Protein AF-A0A7C1GJH6-F1 (afdb_monomer)

Sequence (227 aa):
MWPPIVIAVVQLAVLLFLERYGRTNIHNAVALGVVPGIAALLTLAWWLLASRAPRRARLIGLSLVIAAVAAVVFSQRSVEMGGMLLALALRYFVYSAAIVLLVSFPARWKFRKWALAMVIVICAVFFCAMRVDSIGGDLFPVVSWRWKPSAAQRSAALAGVDPQGRAEAPEEAAPGDWPDFLGHGRHNRVSGVRFSTNWDAPPREIWRRNIGPGWSAFIGVGDYLFT

Mean predicted aligned error: 6.85 Å

Foldseek 3Di:
DCPLVVLLVVLVVLLVVLVVPPDDLVSLCCNQAVSLVVSLVSVLCCLQPPDPDDNVLNVVLVVLLVVLLCLQQVLAPDNVQSNLLSSNLSSVLSVLLSVLCVVCVVPDPVVSSVSNSVSSVVSSVVSSQKYFQDQDPSRHTDIDGPPDDHLVRVQVPPDDDPPPDDDPFDPDADQPWQADQLRDVNPVDRPPDDDDPDCPPPDDDPDDDDNGDDPRDWGGGDPDIGD

Structure (mmCIF, N/CA/C/O backbone):
data_AF-A0A7C1GJH6-F1
#
_entry.id   AF-A0A7C1GJH6-F1
#
loop_
_atom_site.group_PDB
_atom_site.id
_atom_site.type_symbol
_atom_site.label_atom_id
_atom_site.label_alt_id
_atom_site.label_comp_id
_atom_site.label_asym_id
_atom_site.label_entity_id
_atom_site.label_seq_id
_atom_site.pdbx_PDB_ins_code
_atom_site.Cartn_x
_atom_site.Cartn_y
_atom_site.Cartn_z
_atom_site.occupancy
_atom_site.B_iso_or_equiv
_atom_site.auth_seq_id
_atom_site.auth_comp_id
_atom_site.auth_asym_id
_atom_site.auth_atom_id
_atom_site.pdbx_PDB_model_num
ATOM 1 N N . MET A 1 1 ? -18.342 4.343 18.124 1.00 74.44 1 MET A N 1
ATOM 2 C CA . MET A 1 1 ? -18.285 3.183 17.204 1.00 74.44 1 MET A CA 1
ATOM 3 C C . MET A 1 1 ? -18.312 3.657 15.763 1.00 74.44 1 MET A C 1
ATOM 5 O O . MET A 1 1 ? -17.577 3.108 14.966 1.00 74.44 1 MET A O 1
ATOM 9 N N . TRP A 1 2 ? -19.082 4.706 15.459 1.00 86.25 2 TRP A N 1
ATOM 10 C CA . TRP A 1 2 ? -19.117 5.335 14.142 1.00 86.25 2 TRP A CA 1
ATOM 11 C C . TRP A 1 2 ? -17.826 6.050 13.680 1.00 86.25 2 TRP A C 1
ATOM 13 O O . TRP A 1 2 ? -17.612 6.046 12.473 1.00 86.25 2 TRP A O 1
ATOM 23 N N . PRO A 1 3 ? -16.930 6.610 14.535 1.00 93.69 3 PRO A N 1
ATOM 24 C CA . PRO A 1 3 ? -15.820 7.415 14.006 1.00 93.69 3 PRO A CA 1
ATOM 25 C C . PRO A 1 3 ? -14.852 6.651 13.085 1.00 93.69 3 PRO A C 1
ATOM 27 O O . PRO A 1 3 ? -14.593 7.153 11.998 1.00 93.69 3 PRO A O 1
ATOM 30 N N . PRO A 1 4 ? -14.399 5.418 13.403 1.00 93.69 4 PRO A N 1
ATOM 31 C CA . PRO A 1 4 ? -13.581 4.627 12.473 1.00 93.69 4 PRO A CA 1
ATOM 32 C C . PRO A 1 4 ? -14.284 4.290 11.158 1.00 93.69 4 PRO A C 1
ATOM 34 O O . PRO A 1 4 ? -13.633 4.193 10.125 1.00 93.69 4 PRO A O 1
ATOM 37 N N . ILE A 1 5 ? -15.611 4.131 11.184 1.00 95.75 5 ILE A N 1
ATOM 38 C CA . ILE A 1 5 ? -16.406 3.868 9.980 1.00 95.75 5 ILE A CA 1
ATOM 39 C C . ILE A 1 5 ? -16.430 5.118 9.102 1.00 95.75 5 ILE A C 1
ATOM 41 O O . ILE A 1 5 ? -16.174 5.023 7.909 1.00 95.75 5 ILE A O 1
ATOM 45 N N . VAL A 1 6 ? -16.666 6.295 9.688 1.00 97.38 6 VAL A N 1
ATOM 46 C CA . VAL A 1 6 ? -16.624 7.565 8.948 1.00 97.38 6 VAL A CA 1
ATOM 47 C C . VAL A 1 6 ? -15.229 7.821 8.386 1.00 97.38 6 VAL A C 1
ATOM 49 O O . VAL A 1 6 ? -15.115 8.149 7.212 1.00 97.38 6 VAL A O 1
ATOM 52 N N . ILE A 1 7 ? -14.169 7.595 9.169 1.00 98.06 7 ILE A N 1
ATOM 53 C CA . ILE A 1 7 ? -12.783 7.712 8.693 1.00 98.06 7 ILE A CA 1
ATOM 54 C C . ILE A 1 7 ? -12.542 6.787 7.491 1.00 98.06 7 ILE A C 1
ATOM 56 O O . ILE A 1 7 ? -12.013 7.234 6.476 1.00 98.06 7 ILE A O 1
ATOM 60 N N . ALA A 1 8 ? -12.974 5.526 7.568 1.00 97.75 8 ALA A N 1
ATOM 61 C CA . ALA A 1 8 ? -12.856 4.571 6.469 1.00 97.75 8 ALA A CA 1
ATOM 62 C C . ALA A 1 8 ? -13.654 4.998 5.222 1.00 97.75 8 ALA A C 1
ATOM 64 O O . ALA A 1 8 ? -13.138 4.920 4.109 1.00 97.75 8 ALA A O 1
ATOM 65 N N . VAL A 1 9 ? -14.887 5.483 5.386 1.00 97.88 9 VAL A N 1
ATOM 66 C CA . VAL A 1 9 ? -15.722 5.956 4.268 1.00 97.88 9 VAL A CA 1
ATOM 67 C C . VAL A 1 9 ? -15.112 7.194 3.609 1.00 97.88 9 VAL A C 1
ATOM 69 O O . VAL A 1 9 ? -15.042 7.257 2.385 1.00 97.88 9 VAL A O 1
ATOM 72 N N . VAL A 1 10 ? -14.606 8.147 4.397 1.00 98.31 10 VAL A N 1
ATOM 73 C CA . VAL A 1 10 ? -13.910 9.335 3.881 1.00 98.31 10 VAL A CA 1
ATOM 74 C C . VAL A 1 10 ? -12.636 8.932 3.140 1.00 98.31 10 VAL A C 1
ATOM 76 O O . VAL A 1 10 ? -12.420 9.393 2.022 1.00 98.31 10 VAL A O 1
ATOM 79 N N . GLN A 1 11 ? -11.830 8.026 3.708 1.00 98.31 11 GLN A N 1
ATOM 80 C CA . GLN A 1 11 ? -10.649 7.475 3.035 1.00 98.31 11 GLN A CA 1
ATOM 81 C C . GLN A 1 11 ? -11.032 6.875 1.676 1.00 98.31 11 GLN A C 1
ATOM 83 O O . GLN A 1 11 ? -10.400 7.185 0.674 1.00 98.31 11 GLN A O 1
ATOM 88 N N . LEU A 1 12 ? -12.079 6.043 1.626 1.00 98.00 12 LEU A N 1
ATOM 89 C CA . LEU A 1 12 ? -12.567 5.442 0.384 1.00 98.00 12 LEU A CA 1
ATOM 90 C C . LEU A 1 12 ? -13.005 6.502 -0.635 1.00 98.00 12 LEU A C 1
ATOM 92 O O . LEU A 1 12 ? -12.578 6.441 -1.782 1.00 98.00 12 LEU A O 1
ATOM 96 N N . ALA A 1 13 ? -13.809 7.484 -0.226 1.00 98.12 13 ALA A N 1
ATOM 97 C CA . ALA A 1 13 ? -14.292 8.535 -1.117 1.00 98.12 13 ALA A CA 1
ATOM 98 C C . ALA A 1 13 ? -13.141 9.357 -1.723 1.00 98.12 13 ALA A C 1
ATOM 100 O O . ALA A 1 13 ? -13.129 9.610 -2.927 1.00 98.12 13 ALA A O 1
ATOM 101 N N . VAL A 1 14 ? -12.144 9.722 -0.908 1.00 97.94 14 VAL A N 1
ATOM 102 C CA . VAL A 1 14 ? -10.956 10.452 -1.375 1.00 97.94 14 VAL A CA 1
ATOM 103 C C . VAL A 1 14 ? -10.122 9.594 -2.325 1.00 97.94 14 VAL A C 1
ATOM 105 O O . VAL A 1 14 ? -9.671 10.095 -3.352 1.00 97.94 14 VAL A O 1
ATOM 108 N N . LEU A 1 15 ? -9.936 8.305 -2.029 1.00 96.62 15 LEU A N 1
ATOM 109 C CA . LEU A 1 15 ? -9.191 7.407 -2.913 1.00 96.62 15 LEU A CA 1
ATOM 110 C C . LEU A 1 15 ? -9.896 7.204 -4.260 1.00 96.62 15 LEU A C 1
ATOM 112 O O . LEU A 1 15 ? -9.231 7.287 -5.285 1.00 96.62 15 LEU A O 1
ATOM 116 N N . LEU A 1 16 ? -11.222 7.035 -4.277 1.00 96.81 16 LEU A N 1
ATOM 117 C CA . LEU A 1 16 ? -11.999 6.945 -5.521 1.00 96.81 16 LEU A CA 1
ATOM 118 C C . LEU A 1 16 ? -11.932 8.243 -6.335 1.00 96.81 16 LEU A C 1
ATOM 120 O O . LEU A 1 16 ? -11.845 8.210 -7.562 1.00 96.81 16 LEU A O 1
ATOM 124 N N . PHE A 1 17 ? -11.941 9.396 -5.664 1.00 97.06 17 PHE A N 1
ATOM 125 C CA . PHE A 1 17 ? -11.747 10.686 -6.320 1.00 97.06 17 PHE A CA 1
ATOM 126 C C . PHE A 1 17 ? -10.354 10.786 -6.960 1.00 97.06 17 PHE A C 1
ATOM 128 O O . PHE A 1 17 ? -10.240 11.157 -8.128 1.00 97.06 17 PHE A O 1
ATOM 135 N N . LEU A 1 18 ? -9.298 10.420 -6.227 1.00 95.00 18 LEU A N 1
ATOM 136 C CA . LEU A 1 18 ? -7.927 10.433 -6.743 1.00 95.00 18 LEU A CA 1
ATOM 137 C C . LEU A 1 18 ? -7.724 9.421 -7.874 1.00 95.00 18 LEU A C 1
ATOM 139 O O . LEU A 1 18 ? -7.026 9.730 -8.828 1.00 95.00 18 LEU A O 1
ATOM 143 N N . GLU A 1 19 ? -8.363 8.257 -7.821 1.00 90.88 19 GLU A N 1
ATOM 144 C CA . GLU A 1 19 ? -8.325 7.276 -8.908 1.00 90.88 19 GLU A CA 1
ATOM 145 C C . GLU A 1 19 ? -9.032 7.797 -10.168 1.00 90.88 19 GLU A C 1
ATOM 147 O O . GLU A 1 19 ? -8.557 7.607 -11.286 1.00 90.88 19 GLU A O 1
ATOM 152 N N . ARG A 1 20 ? -10.155 8.506 -10.001 1.00 93.12 20 ARG A N 1
ATOM 153 C CA . ARG A 1 20 ? -10.935 9.034 -11.126 1.00 93.12 20 ARG A CA 1
ATOM 154 C C . ARG A 1 20 ? -10.291 10.254 -11.786 1.00 93.12 20 ARG A C 1
ATOM 156 O O . ARG A 1 20 ? -10.379 10.398 -13.007 1.00 93.12 20 ARG A O 1
ATOM 163 N N . TYR A 1 21 ? -9.705 11.148 -10.992 1.00 93.44 21 TYR A N 1
ATOM 164 C CA . TYR A 1 21 ? -9.262 12.471 -11.447 1.00 93.44 21 TYR A CA 1
ATOM 165 C C . TYR A 1 21 ? -7.754 12.708 -11.320 1.00 93.44 21 TYR A C 1
ATOM 167 O O . TYR A 1 21 ? -7.244 13.662 -11.906 1.00 93.44 21 TYR A O 1
ATOM 175 N N . GLY A 1 22 ? -7.026 11.863 -10.590 1.00 89.88 22 GLY A N 1
ATOM 176 C CA . GLY A 1 22 ? -5.580 11.961 -10.434 1.00 89.88 22 GLY A CA 1
ATOM 177 C C . GLY A 1 22 ? -4.855 11.670 -11.744 1.00 89.88 22 GLY A C 1
ATOM 178 O O . GLY A 1 22 ? -5.110 10.674 -12.415 1.00 89.88 22 GLY A O 1
ATOM 179 N N . ARG A 1 23 ? -3.947 12.571 -12.129 1.00 86.69 23 ARG A N 1
ATOM 180 C CA . ARG A 1 23 ? -3.184 12.481 -13.391 1.00 86.69 23 ARG A CA 1
ATOM 181 C C . ARG A 1 23 ? -1.668 12.497 -13.210 1.00 86.69 23 ARG A C 1
ATOM 183 O O . ARG A 1 23 ? -0.942 12.449 -14.193 1.00 86.69 23 ARG A O 1
ATOM 190 N N . THR A 1 24 ? -1.182 12.630 -11.978 1.00 91.38 24 THR A N 1
ATOM 191 C CA . THR A 1 24 ? 0.243 12.861 -11.702 1.00 91.38 24 THR A CA 1
ATOM 192 C C . THR A 1 24 ? 0.749 11.888 -10.653 1.00 91.38 24 THR A C 1
ATOM 194 O O . THR A 1 24 ? -0.010 11.424 -9.801 1.00 91.38 24 THR A O 1
ATOM 197 N N . ASN A 1 25 ? 2.059 11.659 -10.654 1.00 89.75 25 ASN A N 1
ATOM 198 C CA . ASN A 1 25 ? 2.719 10.827 -9.650 1.00 89.75 25 ASN A CA 1
ATOM 199 C C . ASN A 1 25 ? 2.544 11.370 -8.221 1.00 89.75 25 ASN A C 1
ATOM 201 O O . ASN A 1 25 ? 2.501 10.598 -7.268 1.00 89.75 25 ASN A O 1
ATOM 205 N N . ILE A 1 26 ? 2.363 12.685 -8.056 1.00 91.94 26 ILE A N 1
ATOM 206 C CA . ILE A 1 26 ? 2.060 13.283 -6.748 1.00 91.94 26 ILE A CA 1
ATOM 207 C C . ILE A 1 26 ? 0.702 12.785 -6.238 1.00 91.94 26 ILE A C 1
ATO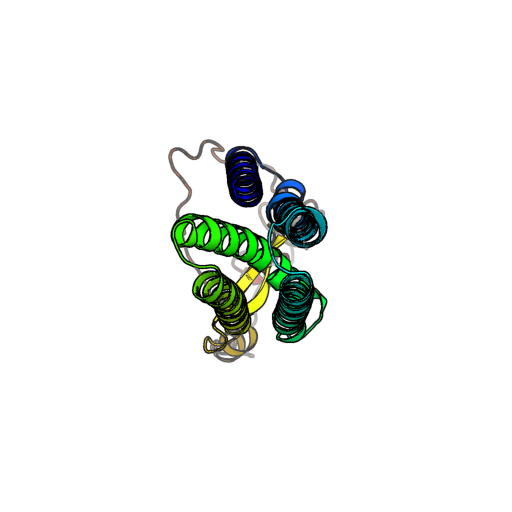M 209 O O . ILE A 1 26 ? 0.600 12.381 -5.082 1.00 91.94 26 ILE A O 1
ATOM 213 N N . HIS A 1 27 ? -0.329 12.747 -7.093 1.00 94.75 27 HIS A N 1
ATOM 214 C CA . HIS A 1 27 ? -1.635 12.196 -6.714 1.00 94.75 27 HIS A CA 1
ATOM 215 C C . HIS A 1 27 ? -1.529 10.725 -6.292 1.00 94.75 27 HIS A C 1
ATOM 217 O O . HIS A 1 27 ? -2.139 10.330 -5.299 1.00 94.75 27 HIS A O 1
ATOM 223 N N . ASN A 1 28 ? -0.700 9.941 -6.984 1.00 93.50 28 ASN A N 1
ATOM 224 C CA . ASN A 1 28 ? -0.452 8.542 -6.640 1.00 93.50 28 ASN A CA 1
ATOM 225 C C . ASN A 1 28 ? 0.238 8.392 -5.280 1.00 93.50 28 ASN A C 1
ATOM 227 O O . ASN A 1 28 ? -0.199 7.590 -4.458 1.00 93.50 28 ASN A O 1
ATOM 231 N N . ALA A 1 29 ? 1.262 9.201 -4.996 1.00 93.06 29 ALA A N 1
ATOM 232 C CA . ALA A 1 29 ? 1.938 9.201 -3.699 1.00 93.06 29 ALA A CA 1
ATOM 233 C C . ALA A 1 29 ? 0.987 9.602 -2.554 1.00 93.06 29 ALA A C 1
ATOM 235 O O . ALA A 1 29 ? 0.993 8.991 -1.480 1.00 93.06 29 ALA A O 1
ATOM 236 N N . VAL A 1 30 ? 0.117 10.589 -2.798 1.00 95.62 30 VAL A N 1
ATOM 237 C CA . VAL A 1 30 ? -0.929 11.007 -1.852 1.00 95.62 30 VAL A CA 1
ATOM 238 C C . VAL A 1 30 ? -1.924 9.873 -1.592 1.00 95.62 30 VAL A C 1
ATOM 240 O O . VAL A 1 30 ? -2.239 9.593 -0.433 1.00 95.62 30 VAL A O 1
ATOM 243 N N . ALA A 1 31 ? -2.383 9.190 -2.643 1.00 96.12 31 ALA A N 1
ATOM 244 C CA . ALA A 1 31 ? -3.301 8.057 -2.542 1.00 96.12 31 ALA A CA 1
ATOM 245 C C . ALA A 1 31 ? -2.667 6.843 -1.840 1.00 96.12 31 ALA A C 1
ATOM 247 O O . ALA A 1 31 ? -3.332 6.143 -1.076 1.00 96.12 31 ALA A O 1
ATOM 248 N N . LEU A 1 32 ? -1.380 6.588 -2.081 1.00 95.88 32 LEU A N 1
ATOM 249 C CA . LEU A 1 32 ? -0.661 5.467 -1.487 1.00 95.88 32 LEU A CA 1
ATOM 250 C C . LEU A 1 32 ? -0.378 5.689 0.002 1.00 95.88 32 LEU A C 1
ATOM 252 O O . LEU A 1 32 ? -0.635 4.792 0.799 1.00 95.88 32 LEU A O 1
ATOM 256 N N . GLY A 1 33 ? 0.173 6.848 0.371 1.00 94.69 33 GLY A N 1
ATOM 257 C CA . GLY A 1 33 ? 0.728 7.073 1.709 1.00 94.69 33 GLY A CA 1
ATOM 258 C C . GLY A 1 33 ? -0.036 8.087 2.551 1.00 94.69 33 GLY A C 1
ATOM 259 O O . GLY A 1 33 ? -0.393 7.794 3.691 1.00 94.69 33 GLY A O 1
ATOM 260 N N . VAL A 1 34 ? -0.298 9.278 2.008 1.00 96.81 34 VAL A N 1
ATOM 261 C CA . VAL A 1 34 ? -0.813 10.413 2.796 1.00 96.81 34 VAL A CA 1
ATOM 262 C C . VAL A 1 34 ? -2.234 10.153 3.285 1.00 96.81 34 VAL A C 1
ATOM 264 O O . VAL A 1 34 ? -2.503 10.254 4.481 1.00 96.81 34 VAL A O 1
ATOM 267 N N . VAL A 1 35 ? -3.143 9.779 2.381 1.00 97.88 35 VAL A N 1
ATOM 268 C CA . VAL A 1 35 ? -4.558 9.571 2.719 1.00 97.88 35 VAL A CA 1
ATOM 269 C C . VAL A 1 35 ? -4.733 8.398 3.700 1.00 97.88 35 VAL A C 1
ATOM 271 O O . VAL A 1 35 ? -5.334 8.611 4.760 1.00 97.88 35 VAL A O 1
ATOM 274 N N . PRO A 1 36 ? -4.166 7.197 3.452 1.00 97.94 36 PRO A N 1
ATOM 275 C CA . PRO A 1 36 ? -4.227 6.103 4.422 1.00 97.94 36 PRO A CA 1
ATOM 276 C C . PRO A 1 36 ? -3.483 6.399 5.729 1.00 97.94 36 PRO A C 1
ATOM 278 O O . PRO A 1 36 ? -3.933 5.985 6.796 1.00 97.94 36 PRO A O 1
ATOM 281 N N . GLY A 1 37 ? -2.367 7.132 5.672 1.00 97.81 37 GLY A N 1
ATOM 282 C CA . GLY A 1 37 ? -1.594 7.533 6.847 1.00 97.81 37 GLY A CA 1
ATOM 283 C C . GLY A 1 37 ? -2.388 8.438 7.785 1.00 97.81 37 GLY A C 1
ATOM 284 O O . GLY A 1 37 ? -2.489 8.150 8.978 1.00 97.81 37 GLY A O 1
ATOM 285 N N . ILE A 1 38 ? -3.027 9.482 7.250 1.00 98.38 38 ILE A N 1
ATOM 286 C CA . ILE A 1 38 ? -3.902 10.369 8.030 1.00 98.38 38 ILE A CA 1
ATOM 287 C C . ILE A 1 38 ? -5.067 9.573 8.626 1.00 98.38 38 ILE A C 1
ATOM 289 O O . ILE A 1 38 ? -5.344 9.685 9.819 1.00 98.38 38 ILE A O 1
ATOM 293 N N . ALA A 1 3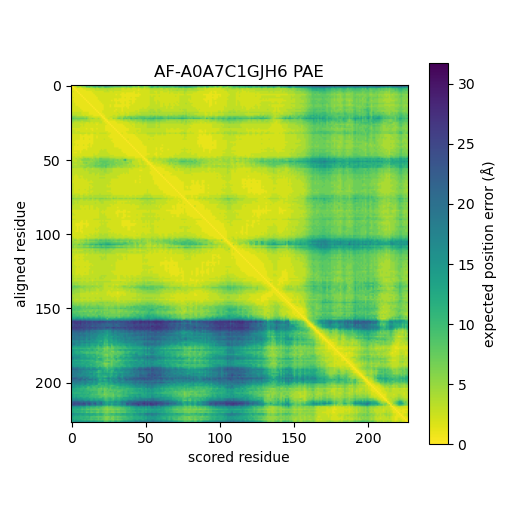9 ? -5.725 8.726 7.833 1.00 98.38 39 ALA A N 1
ATOM 294 C CA . ALA A 1 39 ? -6.833 7.904 8.311 1.00 98.38 39 ALA A CA 1
ATOM 295 C C . ALA A 1 39 ? -6.410 6.935 9.434 1.00 98.38 39 ALA A C 1
ATOM 297 O O . ALA A 1 39 ? -7.129 6.778 10.428 1.00 98.38 39 ALA A O 1
ATOM 298 N N . ALA A 1 40 ? -5.225 6.329 9.331 1.00 97.94 40 ALA A N 1
ATOM 299 C CA . ALA A 1 40 ? -4.665 5.475 10.372 1.00 97.94 40 ALA A CA 1
ATOM 300 C C . ALA A 1 40 ? -4.360 6.260 11.656 1.00 97.94 40 ALA A C 1
ATOM 302 O O . ALA A 1 40 ? -4.739 5.819 12.743 1.00 97.94 40 ALA A O 1
ATOM 303 N N . LEU A 1 41 ? -3.755 7.448 11.544 1.00 98.00 41 LEU A N 1
ATOM 304 C CA . LEU A 1 41 ? -3.481 8.327 12.684 1.00 98.00 41 LEU A CA 1
ATOM 305 C C . LEU A 1 41 ? -4.767 8.787 13.374 1.00 98.00 41 LEU A C 1
ATOM 307 O O . LEU A 1 41 ? -4.858 8.713 14.597 1.00 98.00 41 LEU A O 1
ATOM 311 N N . LEU A 1 42 ? -5.787 9.191 12.613 1.00 98.06 42 LEU A N 1
ATOM 312 C CA . LEU A 1 42 ? -7.097 9.560 13.156 1.00 98.06 42 LEU A CA 1
ATOM 313 C C . LEU A 1 42 ? -7.774 8.374 13.853 1.00 98.06 42 LEU A C 1
ATOM 315 O O . LEU A 1 42 ? -8.338 8.528 14.938 1.00 98.06 42 LEU A O 1
ATOM 319 N N . THR A 1 43 ? -7.680 7.177 13.270 1.00 97.25 43 THR A N 1
ATOM 320 C CA . THR A 1 43 ? -8.216 5.948 13.871 1.00 97.25 43 THR A CA 1
ATOM 321 C C . THR A 1 43 ? -7.497 5.618 15.181 1.00 97.25 43 THR A C 1
ATOM 323 O O . THR A 1 43 ? -8.146 5.272 16.172 1.00 97.25 43 THR A O 1
ATOM 326 N N . LEU A 1 44 ? -6.171 5.775 15.224 1.00 96.81 44 LEU A N 1
ATOM 327 C CA . LEU A 1 44 ? -5.361 5.537 16.417 1.00 96.81 44 LEU A CA 1
ATOM 328 C C . LEU A 1 44 ? -5.612 6.591 17.505 1.00 96.81 44 LEU A C 1
ATOM 330 O O . LEU A 1 44 ? -5.787 6.243 18.673 1.00 96.81 44 LEU A O 1
ATOM 334 N N . ALA A 1 45 ? -5.701 7.867 17.128 1.00 97.19 45 ALA A N 1
ATOM 335 C CA . ALA A 1 45 ? -6.044 8.959 18.032 1.00 97.19 45 ALA A CA 1
ATOM 336 C C . ALA A 1 45 ? -7.429 8.734 18.652 1.00 97.19 45 ALA A C 1
ATOM 338 O O . ALA A 1 45 ? -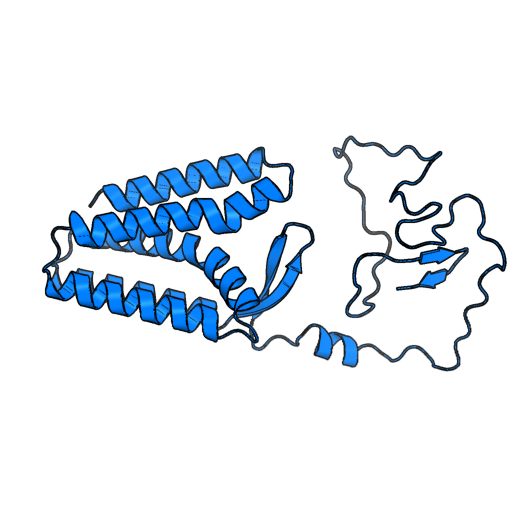7.588 8.794 19.874 1.00 97.19 45 ALA A O 1
ATOM 339 N N . TRP A 1 46 ? -8.420 8.366 17.835 1.00 97.00 46 TRP A N 1
ATOM 340 C CA . TRP A 1 46 ? -9.738 7.978 18.328 1.00 97.00 46 TRP A CA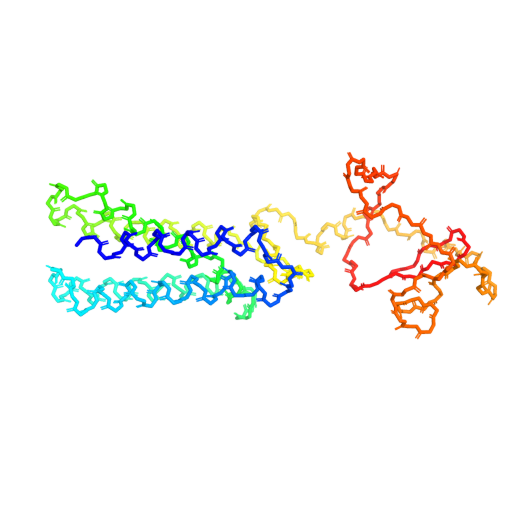 1
ATOM 341 C C . TRP A 1 46 ? -9.659 6.787 19.294 1.00 97.00 46 TRP A C 1
ATOM 343 O O . TRP A 1 46 ? -10.281 6.814 20.361 1.00 97.00 46 TRP A O 1
ATOM 353 N N . TRP A 1 47 ? -8.883 5.753 18.955 1.00 95.44 47 TRP A N 1
ATOM 354 C CA . TRP A 1 47 ? -8.713 4.568 19.796 1.00 95.44 47 TRP A CA 1
ATOM 355 C C . TRP A 1 47 ? -8.148 4.914 21.179 1.00 95.44 47 TRP A C 1
ATOM 357 O O . TRP A 1 47 ? -8.662 4.440 22.197 1.00 95.44 47 TRP A O 1
ATOM 367 N N . LEU A 1 48 ? -7.124 5.762 21.232 1.00 95.31 48 LEU A N 1
ATOM 368 C CA . LEU A 1 48 ? -6.430 6.114 22.468 1.00 95.31 48 LEU A CA 1
ATOM 369 C C . LEU A 1 48 ? -7.215 7.109 23.328 1.00 95.31 48 LEU A C 1
ATOM 371 O O . LEU A 1 48 ? -7.268 6.941 24.550 1.00 95.31 48 LEU A O 1
ATOM 375 N N . LEU A 1 49 ? -7.848 8.104 22.706 1.00 94.44 49 LEU A N 1
ATOM 376 C CA . LEU A 1 49 ? -8.442 9.242 23.409 1.00 94.44 49 LEU A CA 1
ATOM 377 C C . LEU A 1 49 ? -9.942 9.060 23.667 1.00 94.44 49 LEU A C 1
ATOM 379 O O . LEU A 1 49 ? -10.407 9.281 24.784 1.00 94.44 49 LEU A O 1
ATOM 383 N N . ALA A 1 50 ? -10.696 8.605 22.665 1.00 92.19 50 ALA A N 1
ATOM 384 C CA . ALA A 1 50 ? -12.160 8.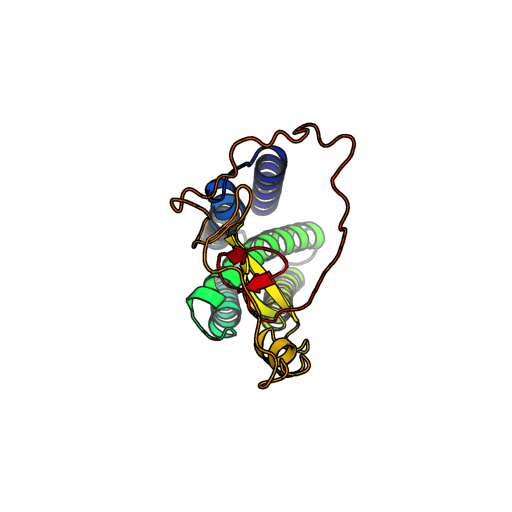676 22.658 1.00 92.19 50 ALA A CA 1
ATOM 385 C C . ALA A 1 50 ? -12.868 7.308 22.698 1.00 92.19 50 ALA A C 1
ATOM 387 O O . ALA A 1 50 ? -14.093 7.239 22.845 1.00 92.19 50 ALA A O 1
ATOM 388 N N . SER A 1 51 ? -12.143 6.194 22.554 1.00 90.56 51 SER A N 1
ATOM 389 C CA . SER A 1 51 ? -12.769 4.870 22.569 1.00 90.56 51 SER A CA 1
A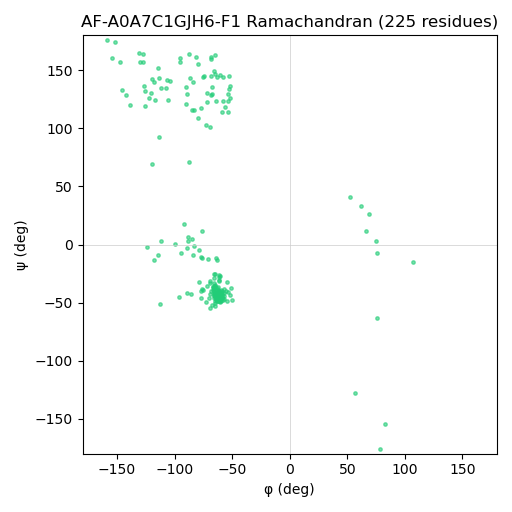TOM 390 C C . SER A 1 51 ? -13.313 4.508 23.957 1.00 90.56 51 SER A C 1
ATOM 392 O O . SER A 1 51 ? -12.707 4.788 24.988 1.00 90.56 51 SER A O 1
ATOM 394 N N . ARG A 1 52 ? -14.436 3.783 24.016 1.00 88.56 52 ARG A N 1
ATOM 395 C CA . ARG A 1 52 ? -14.972 3.234 25.281 1.00 88.56 52 ARG A CA 1
ATOM 396 C C . ARG A 1 52 ? -14.194 1.998 25.780 1.00 88.56 52 ARG A C 1
ATOM 398 O O . ARG A 1 52 ? -14.673 1.287 26.657 1.00 88.56 52 ARG A O 1
ATOM 405 N N . ALA A 1 53 ? -13.026 1.704 25.204 1.00 89.06 53 ALA A N 1
ATOM 406 C CA . ALA A 1 53 ? -12.210 0.556 25.584 1.00 89.06 53 ALA A CA 1
ATOM 407 C C . ALA A 1 53 ? -11.493 0.796 26.930 1.00 89.06 53 ALA A C 1
ATOM 409 O O . ALA A 1 53 ? -11.043 1.920 27.182 1.00 89.06 53 ALA A O 1
ATOM 410 N N . PRO A 1 54 ? -11.309 -0.243 27.770 1.00 92.44 54 PRO A N 1
ATOM 411 C CA . PRO A 1 54 ? -10.512 -0.151 28.993 1.00 92.44 54 PRO A CA 1
ATOM 412 C C . PRO A 1 54 ? -9.070 0.291 28.711 1.00 92.44 54 PRO A C 1
ATOM 414 O O . PRO A 1 54 ? -8.474 -0.153 27.730 1.00 92.44 54 PRO A O 1
ATOM 417 N N . ARG A 1 55 ? -8.463 1.085 29.607 1.00 91.81 55 ARG A N 1
ATOM 418 C CA . ARG A 1 55 ? -7.103 1.643 29.425 1.00 91.81 55 ARG A CA 1
ATOM 419 C C . ARG A 1 55 ? -6.045 0.587 29.078 1.00 91.81 55 ARG A C 1
ATOM 421 O O . ARG A 1 55 ? -5.276 0.783 28.145 1.00 91.81 55 ARG A O 1
ATOM 428 N N . ARG A 1 56 ? -6.059 -0.569 29.757 1.00 92.62 56 ARG A N 1
ATOM 429 C CA . ARG A 1 56 ? -5.137 -1.686 29.464 1.00 92.62 56 ARG A CA 1
ATOM 430 C C . ARG A 1 56 ? -5.284 -2.202 28.030 1.00 92.62 56 ARG A C 1
ATOM 432 O O . ARG A 1 56 ? -4.290 -2.465 27.371 1.00 92.62 56 ARG A O 1
ATOM 439 N N . ALA A 1 57 ? -6.515 -2.309 27.530 1.00 93.38 57 ALA A N 1
ATOM 440 C CA . ALA A 1 57 ? -6.760 -2.752 26.162 1.00 93.38 57 ALA A CA 1
ATOM 441 C C . ALA A 1 57 ? -6.308 -1.713 25.129 1.00 93.38 57 ALA A C 1
ATOM 443 O O . ALA A 1 57 ? -5.857 -2.098 24.056 1.00 93.38 57 ALA A O 1
ATOM 444 N N . ARG A 1 58 ? -6.382 -0.414 25.459 1.00 94.06 58 ARG A N 1
ATOM 445 C CA . ARG A 1 58 ? -5.861 0.644 24.585 1.00 94.06 58 ARG A CA 1
ATOM 446 C C . ARG A 1 58 ? -4.354 0.502 24.378 1.00 94.06 58 ARG A C 1
ATOM 448 O O . ARG A 1 58 ? -3.916 0.500 23.232 1.00 94.06 58 ARG A O 1
ATOM 455 N N . LEU A 1 59 ? -3.608 0.310 25.471 1.00 95.31 59 LEU A N 1
ATOM 456 C CA . LEU A 1 59 ? -2.155 0.108 25.445 1.00 95.31 59 LEU A CA 1
ATOM 457 C C . LEU A 1 59 ? -1.767 -1.186 24.725 1.00 95.31 59 LEU A C 1
ATOM 459 O O . LEU A 1 59 ? -0.935 -1.142 23.831 1.00 95.31 59 LEU A O 1
ATOM 463 N N . ILE A 1 60 ? -2.424 -2.311 25.032 1.00 94.88 60 ILE A N 1
ATOM 464 C CA . ILE A 1 60 ? -2.176 -3.588 24.336 1.00 94.88 60 ILE A CA 1
ATOM 465 C C . ILE A 1 60 ? -2.450 -3.453 22.832 1.00 94.88 60 ILE A C 1
ATOM 467 O O . ILE A 1 60 ? -1.658 -3.920 22.020 1.00 94.88 60 ILE A O 1
ATOM 471 N N . GLY A 1 61 ? -3.549 -2.793 22.454 1.00 94.88 61 GLY A N 1
ATOM 472 C CA . GLY A 1 61 ? -3.874 -2.537 21.052 1.00 94.88 61 GLY A CA 1
ATOM 473 C C . GLY A 1 61 ? -2.817 -1.679 20.357 1.00 94.88 61 GLY A C 1
ATOM 474 O O . GLY A 1 61 ? -2.407 -2.011 19.251 1.00 94.88 61 GLY A O 1
ATOM 475 N N . LEU A 1 62 ? -2.327 -0.626 21.018 1.00 96.62 62 LEU A N 1
ATOM 476 C CA . LEU A 1 62 ? -1.243 0.211 20.499 1.00 96.62 62 LEU A CA 1
ATOM 477 C C . LEU A 1 62 ? 0.047 -0.594 20.308 1.00 96.62 62 LEU A C 1
ATOM 479 O O . LEU A 1 62 ? 0.633 -0.545 19.232 1.00 96.62 62 LEU A O 1
ATOM 483 N N . SER A 1 63 ? 0.460 -1.370 21.312 1.00 97.50 63 SER A N 1
ATOM 484 C CA . SER A 1 63 ? 1.639 -2.236 21.218 1.00 97.50 63 SER A CA 1
ATOM 485 C C . SER A 1 63 ? 1.514 -3.243 20.075 1.00 97.50 63 SER A C 1
ATOM 487 O O . SER A 1 63 ? 2.481 -3.466 19.353 1.00 97.50 63 SER A O 1
ATOM 489 N N . LEU A 1 64 ? 0.322 -3.809 19.864 1.00 97.44 64 LEU A N 1
ATOM 490 C CA . LEU A 1 64 ? 0.071 -4.744 18.770 1.00 97.44 64 LEU A CA 1
ATOM 491 C C . LEU A 1 64 ? 0.135 -4.065 17.396 1.00 97.44 64 LEU A C 1
ATOM 493 O O . LEU A 1 64 ? 0.695 -4.636 16.466 1.00 97.44 64 LEU A O 1
ATOM 497 N N . VAL A 1 65 ? -0.397 -2.846 17.264 1.00 97.62 65 VAL A N 1
ATOM 498 C CA . VAL A 1 65 ? -0.272 -2.053 16.031 1.00 97.62 65 VAL A CA 1
ATOM 499 C C . VAL A 1 65 ? 1.194 -1.725 15.751 1.00 97.62 65 VAL A C 1
ATOM 501 O O . VAL A 1 65 ? 1.643 -1.919 14.628 1.00 97.62 65 VAL A O 1
ATOM 504 N N . ILE A 1 66 ? 1.961 -1.301 16.759 1.00 98.12 66 ILE A N 1
ATOM 505 C CA . ILE A 1 66 ? 3.399 -1.026 16.611 1.00 98.12 66 ILE A CA 1
ATOM 506 C C . ILE A 1 66 ? 4.147 -2.289 16.170 1.00 98.12 66 ILE A C 1
ATOM 508 O O . ILE A 1 66 ? 4.934 -2.233 15.228 1.00 98.12 66 ILE A O 1
ATOM 512 N N . ALA A 1 67 ? 3.865 -3.435 16.795 1.00 98.44 67 ALA A N 1
ATOM 513 C CA . ALA A 1 67 ? 4.465 -4.711 16.418 1.00 98.44 67 ALA A CA 1
ATOM 514 C C . ALA A 1 67 ? 4.099 -5.122 14.982 1.00 98.44 67 ALA A C 1
ATOM 516 O O . ALA A 1 67 ? 4.968 -5.565 14.238 1.00 98.44 67 ALA A O 1
ATOM 517 N N . ALA A 1 68 ? 2.842 -4.934 14.566 1.00 98.19 68 ALA A N 1
ATOM 518 C CA . ALA A 1 68 ? 2.396 -5.203 13.200 1.00 98.19 68 ALA A CA 1
ATOM 519 C C . ALA A 1 68 ? 3.094 -4.296 12.175 1.00 98.19 68 ALA A C 1
ATOM 521 O O . ALA A 1 68 ? 3.559 -4.780 11.146 1.00 98.19 68 ALA A O 1
ATOM 522 N N . VAL A 1 69 ? 3.214 -2.998 12.470 1.00 98.19 69 VAL A N 1
ATOM 523 C CA . VAL A 1 69 ? 3.935 -2.031 11.630 1.00 98.19 69 VAL A CA 1
ATOM 524 C C . VAL A 1 69 ? 5.404 -2.428 11.499 1.00 98.19 69 VAL A C 1
ATOM 526 O O . VAL A 1 69 ? 5.910 -2.528 10.384 1.00 98.19 69 VAL A O 1
ATOM 529 N N . ALA A 1 70 ? 6.070 -2.714 12.620 1.00 98.25 70 ALA A N 1
ATOM 530 C CA . ALA A 1 70 ? 7.459 -3.154 12.629 1.00 98.25 70 ALA A CA 1
ATOM 531 C C . ALA A 1 70 ? 7.639 -4.455 11.832 1.00 98.25 70 ALA A C 1
ATOM 533 O O . ALA A 1 70 ? 8.535 -4.535 10.998 1.00 98.25 70 ALA A O 1
ATOM 534 N N . ALA A 1 71 ? 6.759 -5.442 12.020 1.00 98.25 71 ALA A N 1
ATOM 535 C CA . ALA A 1 71 ? 6.806 -6.697 11.278 1.00 98.25 71 ALA A CA 1
ATOM 536 C C . ALA A 1 71 ? 6.691 -6.469 9.765 1.00 98.25 71 ALA A C 1
ATOM 538 O O . ALA A 1 71 ? 7.495 -7.006 9.008 1.00 98.25 71 ALA A O 1
ATOM 539 N N . VAL A 1 72 ? 5.744 -5.636 9.317 1.00 98.19 72 VAL A N 1
ATOM 540 C CA . VAL A 1 72 ? 5.570 -5.329 7.889 1.00 98.19 72 VAL A CA 1
ATOM 541 C C . VAL A 1 72 ? 6.803 -4.618 7.327 1.00 98.19 72 VAL A C 1
ATOM 543 O O . VAL A 1 72 ? 7.326 -5.052 6.299 1.00 98.19 72 VAL A O 1
ATOM 546 N N . VAL A 1 73 ? 7.310 -3.586 8.009 1.00 98.06 73 VAL A N 1
ATOM 547 C CA . VAL A 1 73 ? 8.469 -2.800 7.548 1.00 98.06 73 VAL A CA 1
ATOM 548 C C . VAL A 1 73 ? 9.736 -3.654 7.497 1.00 98.06 73 VAL A C 1
ATOM 550 O O . VAL A 1 73 ? 10.374 -3.751 6.451 1.00 98.06 73 VAL A O 1
ATOM 553 N N . PHE A 1 74 ? 10.077 -4.328 8.596 1.00 98.00 74 PHE A N 1
ATOM 554 C CA . PHE A 1 74 ? 11.312 -5.109 8.704 1.00 98.00 74 PHE A CA 1
ATOM 555 C C . PHE A 1 74 ? 11.236 -6.482 8.029 1.00 98.00 74 PHE A C 1
ATOM 557 O O . PHE A 1 74 ? 12.245 -7.173 7.938 1.00 98.00 74 PHE A O 1
ATOM 564 N N . SER A 1 75 ? 10.074 -6.883 7.501 1.00 96.81 75 SER A N 1
ATOM 565 C CA . SER A 1 75 ? 9.997 -8.065 6.635 1.00 96.81 75 SER A CA 1
ATOM 566 C C . SER A 1 75 ? 10.760 -7.870 5.319 1.00 96.81 75 SER A C 1
ATOM 568 O O . SER A 1 75 ? 11.151 -8.849 4.677 1.00 96.81 75 SER A O 1
ATOM 570 N N . GLN A 1 76 ? 10.936 -6.625 4.870 1.00 96.19 76 GLN A N 1
ATOM 571 C CA . GLN A 1 76 ? 11.530 -6.310 3.573 1.00 96.19 76 GLN A CA 1
ATOM 572 C C . GLN A 1 76 ? 13.057 -6.202 3.643 1.00 96.19 76 GLN A C 1
ATOM 574 O O . GLN A 1 76 ? 13.645 -6.057 4.709 1.00 96.19 76 GLN A O 1
ATOM 579 N N . ARG A 1 77 ? 13.707 -6.252 2.471 1.00 92.19 77 ARG A N 1
ATOM 580 C CA . ARG A 1 77 ? 15.177 -6.186 2.350 1.00 92.19 77 ARG A CA 1
ATOM 581 C C . ARG A 1 77 ? 15.788 -4.880 2.870 1.00 92.19 77 ARG A C 1
ATOM 583 O O . ARG A 1 77 ? 16.964 -4.852 3.203 1.00 92.19 77 ARG A O 1
ATOM 590 N N . SER A 1 78 ? 15.011 -3.800 2.853 1.00 95.50 78 SER A N 1
ATOM 591 C CA . SER A 1 78 ? 15.423 -2.467 3.278 1.00 95.50 78 SER A CA 1
ATOM 592 C C . SER A 1 78 ? 14.228 -1.730 3.875 1.00 95.50 78 SER A C 1
ATOM 594 O O . SER A 1 78 ? 13.071 -2.060 3.582 1.00 95.50 78 SER A O 1
ATOM 596 N N . VAL A 1 79 ? 14.505 -0.730 4.712 1.00 96.06 79 VAL A N 1
ATOM 597 C CA . VAL A 1 79 ? 13.471 0.032 5.426 1.00 96.06 79 VAL A CA 1
ATOM 598 C C . VAL A 1 79 ? 12.613 0.842 4.454 1.00 96.06 79 VAL A C 1
ATOM 600 O O . VAL A 1 79 ? 11.412 0.963 4.668 1.00 96.06 79 VAL A O 1
ATOM 603 N N . GLU A 1 80 ? 13.179 1.326 3.348 1.00 95.12 80 GLU A N 1
ATOM 604 C CA . GLU A 1 80 ? 12.455 2.094 2.327 1.00 95.12 80 GLU A CA 1
ATOM 605 C C . GLU A 1 80 ? 11.402 1.223 1.630 1.00 95.12 80 GLU A C 1
ATOM 607 O O . GLU A 1 80 ? 10.241 1.616 1.506 1.00 95.12 80 GLU A O 1
ATOM 612 N N . MET A 1 81 ? 11.776 -0.002 1.241 1.00 95.06 81 MET A N 1
ATOM 613 C CA . MET A 1 81 ? 10.839 -0.970 0.658 1.00 95.06 81 MET A CA 1
ATOM 614 C C . MET A 1 81 ? 9.795 -1.425 1.682 1.00 95.06 81 MET A C 1
ATOM 616 O O . MET A 1 81 ? 8.623 -1.596 1.347 1.00 95.06 81 MET A O 1
ATOM 620 N N . GLY A 1 82 ? 10.203 -1.565 2.946 1.00 97.06 82 GLY A N 1
ATOM 621 C CA . GLY A 1 82 ? 9.300 -1.787 4.072 1.00 97.06 82 GLY A CA 1
ATOM 622 C C . GLY A 1 82 ? 8.273 -0.669 4.236 1.00 97.06 82 GLY A C 1
ATOM 623 O O . GLY A 1 82 ? 7.087 -0.942 4.411 1.00 97.06 82 GLY A O 1
ATOM 624 N N . GLY A 1 83 ? 8.708 0.585 4.118 1.00 97.00 83 GLY A N 1
ATOM 625 C CA . GLY A 1 83 ? 7.856 1.770 4.155 1.00 97.00 83 GLY A CA 1
ATOM 626 C C . GLY A 1 83 ? 6.845 1.798 3.011 1.00 97.00 83 GLY A C 1
ATOM 627 O O . GLY A 1 83 ? 5.671 2.077 3.245 1.00 97.00 83 GLY A O 1
ATOM 628 N N . MET A 1 84 ? 7.259 1.423 1.797 1.00 96.62 84 MET A N 1
ATOM 629 C CA . MET A 1 84 ? 6.347 1.304 0.654 1.00 96.62 84 MET A CA 1
ATOM 630 C C . MET A 1 84 ? 5.283 0.222 0.868 1.00 96.62 84 MET A C 1
ATOM 632 O O . MET A 1 84 ? 4.100 0.446 0.599 1.00 96.62 84 MET A O 1
ATOM 636 N N . LEU A 1 85 ? 5.677 -0.940 1.399 1.00 97.69 85 LEU A N 1
ATOM 637 C CA . LEU A 1 85 ? 4.727 -1.999 1.736 1.00 97.69 85 LEU A CA 1
ATOM 638 C C . LEU A 1 85 ? 3.765 -1.561 2.844 1.00 97.69 85 LEU A C 1
ATOM 640 O O . LEU A 1 85 ? 2.567 -1.828 2.761 1.00 97.69 85 LEU A O 1
ATOM 644 N N . LEU A 1 86 ? 4.277 -0.867 3.862 1.00 98.00 86 LEU A N 1
ATOM 645 C CA . LEU A 1 86 ? 3.466 -0.319 4.939 1.00 98.00 86 LEU A CA 1
ATOM 646 C C . LEU A 1 86 ? 2.451 0.696 4.405 1.00 98.00 86 LEU A C 1
ATOM 648 O O . LEU A 1 86 ? 1.283 0.615 4.774 1.00 98.00 86 LEU A O 1
ATOM 652 N N . ALA A 1 87 ? 2.860 1.611 3.522 1.00 97.06 87 ALA A N 1
ATOM 653 C CA . ALA A 1 87 ? 1.964 2.590 2.909 1.00 97.06 87 ALA A CA 1
ATOM 654 C C . ALA A 1 87 ? 0.796 1.899 2.185 1.00 97.06 87 ALA A C 1
ATOM 656 O O . ALA A 1 87 ? -0.369 2.239 2.402 1.00 97.06 87 ALA A O 1
ATOM 657 N N . LEU A 1 88 ? 1.086 0.837 1.423 1.00 96.38 88 LEU A N 1
ATOM 658 C CA . LEU A 1 88 ? 0.052 -0.001 0.818 1.00 96.38 88 LEU A CA 1
ATOM 659 C C . LEU A 1 88 ? -0.846 -0.664 1.877 1.00 96.38 88 LEU A C 1
ATOM 661 O O . LEU A 1 88 ? -2.071 -0.648 1.735 1.00 96.38 88 LEU A O 1
ATOM 665 N N . ALA A 1 89 ? -0.254 -1.224 2.933 1.00 97.25 89 ALA A N 1
ATOM 666 C CA . ALA A 1 89 ? -0.955 -1.964 3.978 1.00 97.25 89 ALA A CA 1
ATOM 667 C C . ALA A 1 89 ? -1.885 -1.087 4.830 1.00 97.25 89 ALA A C 1
ATOM 669 O O . ALA A 1 89 ? -2.970 -1.536 5.210 1.00 97.25 89 ALA A O 1
ATOM 670 N N . LEU A 1 90 ? -1.500 0.163 5.114 1.00 97.06 90 LEU A N 1
ATOM 671 C CA . LEU A 1 90 ? -2.243 1.080 5.988 1.00 97.06 90 LEU A CA 1
ATOM 672 C C . LEU A 1 90 ? -3.703 1.236 5.563 1.00 97.06 90 LEU A C 1
ATOM 674 O O . LEU A 1 90 ? -4.589 1.187 6.420 1.00 97.06 90 LEU A O 1
ATOM 678 N N . ARG A 1 91 ? -3.976 1.328 4.251 1.00 95.94 91 ARG A N 1
ATOM 679 C CA . ARG A 1 91 ? -5.357 1.456 3.752 1.00 95.94 91 ARG A CA 1
ATOM 680 C C . ARG A 1 91 ? -6.224 0.287 4.224 1.00 95.94 91 ARG A C 1
ATOM 682 O O . ARG A 1 91 ? -7.360 0.489 4.647 1.00 95.94 91 ARG A O 1
ATOM 689 N N . TYR A 1 92 ? -5.670 -0.926 4.179 1.00 97.19 92 TYR A N 1
ATOM 690 C CA . TYR A 1 92 ? -6.371 -2.162 4.501 1.00 97.19 92 TYR A CA 1
ATOM 691 C C . TYR A 1 92 ? -6.482 -2.372 6.006 1.00 97.19 92 TYR A C 1
ATOM 693 O O . TYR A 1 92 ? -7.504 -2.881 6.452 1.00 97.19 92 TYR A O 1
ATOM 701 N N . PHE A 1 93 ? -5.497 -1.926 6.794 1.00 96.56 93 PHE A N 1
ATOM 702 C CA . PHE A 1 93 ? -5.608 -1.899 8.256 1.00 96.56 93 PHE A CA 1
ATOM 703 C C . PHE A 1 93 ? -6.782 -1.029 8.723 1.00 96.56 93 PHE A C 1
ATOM 705 O O . PHE A 1 93 ? -7.540 -1.443 9.599 1.00 96.56 93 PHE A O 1
ATOM 712 N N . VAL A 1 94 ? -6.967 0.156 8.128 1.00 97.31 94 VAL A N 1
ATOM 713 C CA . VAL A 1 94 ? -8.091 1.046 8.468 1.00 97.31 94 VAL A CA 1
ATOM 714 C C . VAL A 1 94 ? -9.427 0.398 8.100 1.00 97.31 94 VAL A C 1
ATOM 716 O O . VAL A 1 94 ? -10.328 0.329 8.941 1.00 97.31 94 VAL A O 1
ATOM 719 N N . TYR A 1 95 ? -9.554 -0.132 6.878 1.00 97.50 95 TYR A N 1
ATOM 720 C CA . TYR A 1 95 ? -10.781 -0.801 6.440 1.00 97.50 95 TYR A CA 1
ATOM 721 C C . TYR A 1 95 ? -11.111 -2.030 7.283 1.00 97.50 95 TYR A C 1
ATOM 723 O O . TYR A 1 95 ? -12.245 -2.175 7.738 1.00 97.50 95 TYR A O 1
ATOM 731 N N . SER A 1 96 ? -10.132 -2.895 7.539 1.00 96.62 96 SER A N 1
ATOM 732 C CA . SER A 1 96 ? -10.347 -4.130 8.289 1.00 96.62 96 SER A CA 1
ATOM 733 C C . SER A 1 96 ? -10.735 -3.846 9.742 1.00 96.62 96 SER A C 1
ATOM 735 O O . SER A 1 96 ? -11.678 -4.453 10.255 1.00 96.62 96 SER A O 1
ATOM 737 N N . ALA A 1 97 ? -10.110 -2.853 10.383 1.00 95.25 97 ALA A N 1
ATOM 738 C CA . ALA A 1 97 ? -10.496 -2.404 11.715 1.00 95.25 97 ALA A CA 1
ATOM 739 C C . ALA A 1 97 ? -11.923 -1.833 11.737 1.00 95.25 97 ALA A C 1
ATOM 741 O O . ALA A 1 97 ? -12.714 -2.198 12.611 1.00 95.25 97 ALA A O 1
ATOM 742 N N . ALA A 1 98 ? -12.284 -0.976 10.776 1.00 96.00 98 ALA A N 1
ATOM 743 C CA . ALA A 1 98 ? -13.628 -0.404 10.682 1.00 96.00 98 ALA A CA 1
ATOM 744 C C . ALA A 1 98 ? -14.703 -1.484 10.472 1.00 96.00 98 ALA A C 1
ATOM 746 O O . ALA A 1 98 ? -15.714 -1.483 11.178 1.00 96.00 98 ALA A O 1
ATOM 747 N N . ILE A 1 99 ? -14.457 -2.444 9.574 1.00 96.06 99 ILE A N 1
ATOM 748 C CA . ILE A 1 99 ? -15.358 -3.573 9.304 1.00 96.06 99 ILE A CA 1
ATOM 749 C C . ILE A 1 99 ? -15.523 -4.437 10.555 1.00 96.06 99 ILE A C 1
ATOM 751 O O . ILE A 1 99 ? -16.649 -4.722 10.957 1.00 96.06 99 ILE A O 1
ATOM 755 N N . VAL A 1 100 ? -14.431 -4.812 11.228 1.00 95.31 100 VAL A N 1
ATOM 756 C CA . VAL A 1 100 ? -14.513 -5.614 12.458 1.00 95.31 100 VAL A CA 1
ATOM 757 C C . VAL A 1 100 ? -15.259 -4.866 13.557 1.00 95.31 100 VAL A C 1
ATOM 759 O O . VAL A 1 100 ? -16.055 -5.469 14.277 1.00 95.31 100 VAL A O 1
ATOM 762 N N . LEU A 1 101 ? -15.064 -3.554 13.700 1.00 93.06 101 LEU A N 1
ATOM 763 C CA . LEU A 1 101 ? -15.810 -2.748 14.668 1.00 93.06 101 LEU A CA 1
ATOM 764 C C . LEU A 1 101 ? -17.306 -2.672 14.349 1.00 93.06 101 LEU A C 1
ATOM 766 O O . LEU A 1 101 ? -18.101 -2.690 15.291 1.00 93.06 101 LEU A O 1
ATOM 770 N N . LEU A 1 102 ? -17.669 -2.600 13.067 1.00 93.38 102 LEU A N 1
ATOM 771 C CA . LEU A 1 102 ? -19.052 -2.591 12.594 1.00 93.38 102 LEU A CA 1
ATOM 772 C C . LEU A 1 102 ? -19.725 -3.952 12.817 1.00 93.38 102 LEU A C 1
ATOM 774 O O . LEU A 1 102 ? -20.743 -4.026 13.498 1.00 93.38 102 LEU A O 1
ATOM 778 N N . VAL A 1 103 ? -19.125 -5.035 12.318 1.00 93.19 103 VAL A N 1
ATOM 779 C CA . VAL A 1 103 ? -19.680 -6.399 12.403 1.00 93.19 103 VAL A CA 1
ATOM 780 C C . VAL A 1 103 ? -19.746 -6.885 13.848 1.00 93.19 103 VAL A C 1
ATOM 782 O O . VAL A 1 103 ? -20.706 -7.530 14.259 1.00 93.19 103 VAL A O 1
ATOM 785 N N . SER A 1 104 ? -18.745 -6.545 14.661 1.00 91.25 104 SER A N 1
ATOM 786 C CA . SER A 1 104 ? -18.714 -6.935 16.071 1.00 91.25 104 SER A CA 1
ATOM 787 C C . SER A 1 104 ? -19.492 -5.986 16.989 1.00 91.25 104 SER A C 1
ATOM 789 O O . SER A 1 104 ? -19.458 -6.174 18.204 1.00 91.25 104 SER A O 1
ATOM 791 N N . PHE A 1 105 ? -20.195 -4.978 16.452 1.00 86.94 105 PHE A N 1
ATOM 792 C CA . PHE A 1 105 ? -20.959 -3.999 17.232 1.00 86.94 105 PHE A CA 1
ATOM 793 C C . PHE A 1 105 ? -21.906 -4.614 18.283 1.00 86.94 105 PHE A C 1
ATOM 795 O O . PHE A 1 105 ? -21.832 -4.171 19.433 1.00 86.94 105 PHE A O 1
ATOM 802 N N . PRO A 1 106 ? -22.734 -5.635 17.964 1.00 89.25 106 PRO A N 1
ATOM 803 C CA . PRO A 1 106 ? -23.646 -6.235 18.941 1.00 89.25 106 PRO A CA 1
ATOM 804 C C . PRO A 1 106 ? -22.947 -7.185 19.928 1.00 89.25 106 PRO A C 1
ATOM 806 O O . PRO A 1 106 ? -23.545 -7.612 20.915 1.00 89.25 106 PRO A O 1
ATOM 809 N N . ALA A 1 107 ? -21.682 -7.545 19.689 1.00 89.44 107 ALA A N 1
ATOM 810 C CA . ALA A 1 107 ? -20.983 -8.542 20.487 1.00 89.44 107 ALA A CA 1
ATOM 811 C C . ALA A 1 107 ? -20.458 -7.981 21.821 1.00 89.44 107 ALA A C 1
ATOM 813 O O . ALA A 1 107 ? -20.132 -6.802 21.979 1.00 89.44 107 ALA A O 1
ATOM 814 N N . ARG A 1 108 ? -20.275 -8.871 22.804 1.00 91.00 108 ARG A N 1
ATOM 815 C CA . ARG A 1 108 ? -19.651 -8.518 24.090 1.00 91.00 108 ARG A CA 1
ATOM 816 C C . ARG A 1 108 ? -18.192 -8.103 23.896 1.00 91.00 108 ARG A C 1
ATOM 818 O O . ARG A 1 108 ? -17.462 -8.696 23.103 1.00 91.00 108 ARG A O 1
ATOM 825 N N . TRP A 1 109 ? -17.715 -7.165 24.718 1.00 88.12 109 TRP A N 1
ATOM 826 C CA . TRP A 1 109 ? -16.334 -6.658 24.667 1.00 88.12 109 TRP A CA 1
ATOM 827 C C . TRP A 1 109 ? -15.255 -7.757 24.665 1.00 88.12 109 TRP A C 1
ATOM 829 O O . TRP A 1 109 ? -14.260 -7.639 23.951 1.00 88.12 109 TRP A O 1
ATOM 839 N N . LYS A 1 110 ? -15.466 -8.847 25.422 1.00 89.38 110 LYS A N 1
ATOM 840 C CA . LYS A 1 110 ? -14.535 -9.987 25.478 1.00 89.38 110 LYS A CA 1
ATOM 841 C C . LYS A 1 110 ? -14.270 -10.598 24.098 1.00 89.38 110 LYS A C 1
ATOM 843 O O . LYS A 1 110 ? -13.130 -10.950 23.839 1.00 89.38 110 LYS A O 1
ATOM 848 N N . PHE A 1 111 ? -15.280 -10.686 23.236 1.00 91.50 111 PHE A N 1
ATOM 849 C CA . PHE A 1 111 ? -15.133 -11.187 21.869 1.00 91.50 111 PHE A CA 1
ATOM 850 C C . PHE A 1 111 ? -14.500 -10.128 20.960 1.00 91.50 111 PHE A C 1
ATOM 852 O O . PHE A 1 111 ? -13.532 -10.391 20.253 1.00 91.50 111 PHE A O 1
ATOM 859 N N . ARG A 1 112 ? -14.987 -8.887 21.058 1.00 90.88 112 ARG A N 1
ATOM 860 C CA . ARG A 1 112 ? -14.561 -7.769 20.204 1.00 90.88 112 ARG A CA 1
ATOM 861 C C . ARG A 1 112 ? -13.066 -7.473 20.281 1.00 90.88 112 ARG A C 1
ATOM 863 O O . ARG A 1 112 ? -12.439 -7.248 19.253 1.00 90.88 112 ARG A O 1
ATOM 870 N N . LYS A 1 113 ? -12.480 -7.499 21.483 1.00 92.12 113 LYS A N 1
ATOM 871 C CA . LYS A 1 113 ? -11.036 -7.263 21.659 1.00 92.12 113 LYS A CA 1
ATOM 872 C C . LYS A 1 113 ? -10.180 -8.317 20.943 1.00 92.12 113 LYS A C 1
ATOM 874 O O . LYS A 1 113 ? -9.144 -7.973 20.389 1.00 92.12 113 LYS A O 1
ATOM 879 N N . TRP A 1 114 ? -10.624 -9.575 20.936 1.00 94.19 114 TRP A N 1
ATOM 880 C CA . TRP A 1 114 ? -9.914 -10.665 20.272 1.00 94.19 114 TRP A CA 1
ATOM 881 C C . TRP A 1 114 ? -10.107 -10.606 18.763 1.00 94.19 114 TRP A C 1
ATOM 883 O O . TRP A 1 114 ? -9.140 -10.795 18.042 1.00 94.19 114 TRP A O 1
ATOM 893 N N . ALA A 1 115 ? -11.303 -10.247 18.286 1.00 95.00 115 ALA A N 1
ATOM 894 C CA . ALA A 1 115 ? -11.540 -10.007 16.864 1.00 95.00 115 ALA A CA 1
ATOM 895 C C . ALA A 1 115 ? -10.644 -8.880 16.313 1.00 95.00 115 ALA A C 1
ATOM 897 O O . ALA A 1 115 ? -10.046 -9.031 15.251 1.00 95.00 115 ALA A O 1
ATOM 898 N N . LEU A 1 116 ? -10.488 -7.779 17.060 1.00 94.69 116 LEU A N 1
ATOM 899 C CA . LEU A 1 116 ? -9.580 -6.684 16.695 1.00 94.69 116 LEU A CA 1
ATOM 900 C C . LEU A 1 116 ? -8.109 -7.107 16.709 1.00 94.69 116 LEU A C 1
ATOM 902 O O . LEU A 1 116 ? -7.368 -6.788 15.786 1.00 94.69 116 LEU A O 1
ATOM 906 N N . ALA A 1 117 ? -7.677 -7.835 17.739 1.00 96.06 117 ALA A N 1
ATOM 907 C CA . ALA A 1 117 ? -6.309 -8.340 17.787 1.00 96.06 117 ALA A CA 1
ATOM 908 C C . ALA A 1 117 ? -6.030 -9.298 16.617 1.00 96.06 117 ALA A C 1
ATOM 910 O O . ALA A 1 117 ? -5.016 -9.171 15.936 1.00 96.06 117 ALA A O 1
ATOM 911 N N . MET A 1 118 ? -6.969 -10.205 16.342 1.00 97.00 118 MET A N 1
ATOM 912 C CA . MET A 1 118 ? -6.868 -11.181 15.265 1.00 97.00 118 MET A CA 1
ATOM 913 C C . MET A 1 118 ? -6.790 -10.504 13.896 1.00 97.00 118 MET A C 1
ATOM 915 O O . MET A 1 118 ? -5.931 -10.864 13.101 1.00 97.00 118 MET A O 1
ATOM 919 N N . VAL A 1 119 ? -7.625 -9.495 13.619 1.00 97.19 119 VAL A N 1
ATOM 920 C CA . VAL A 1 119 ? -7.593 -8.825 12.309 1.00 97.19 119 VAL A CA 1
ATOM 921 C C . VAL A 1 119 ? -6.287 -8.065 12.077 1.00 97.19 119 VAL A C 1
ATOM 923 O O . VAL A 1 119 ? -5.774 -8.088 10.962 1.00 97.19 119 VAL A O 1
ATOM 926 N N . ILE A 1 120 ? -5.704 -7.463 13.123 1.00 97.25 120 ILE A N 1
ATOM 927 C CA . ILE A 1 120 ? -4.388 -6.813 13.036 1.00 97.25 120 ILE A CA 1
ATOM 928 C C . ILE A 1 120 ? -3.313 -7.849 12.690 1.00 97.25 120 ILE A C 1
ATOM 930 O O . ILE A 1 120 ? -2.528 -7.628 11.770 1.00 97.25 120 ILE A O 1
ATOM 934 N N . VAL A 1 121 ? -3.305 -8.993 13.383 1.00 98.00 121 VAL A N 1
ATOM 935 C CA . VAL A 1 121 ? -2.338 -10.073 13.134 1.00 98.00 121 VAL A CA 1
ATOM 936 C C . VAL A 1 121 ? -2.513 -10.661 11.734 1.00 98.00 121 VAL A C 1
ATOM 938 O O . VAL A 1 121 ? -1.529 -10.791 11.015 1.00 98.00 121 VAL A O 1
ATOM 941 N N . ILE A 1 122 ? -3.744 -10.960 11.311 1.00 98.19 122 ILE A N 1
ATOM 942 C CA . ILE A 1 122 ? -4.029 -11.499 9.972 1.00 98.19 122 ILE A CA 1
ATOM 943 C C . ILE A 1 122 ? -3.559 -10.527 8.888 1.00 98.19 122 ILE A C 1
ATOM 945 O O . ILE A 1 122 ? -2.887 -10.950 7.949 1.00 98.19 122 ILE A O 1
ATOM 949 N N . CYS A 1 123 ? -3.862 -9.231 9.022 1.00 97.69 123 CYS A N 1
ATOM 950 C CA . CYS A 1 123 ? -3.400 -8.225 8.065 1.00 97.69 123 CYS A CA 1
ATOM 951 C C . CYS A 1 123 ? -1.867 -8.168 8.024 1.00 97.69 123 CYS A C 1
ATOM 953 O O . CYS A 1 123 ? -1.287 -8.185 6.941 1.00 97.69 123 CYS A O 1
ATOM 955 N N . ALA A 1 124 ? -1.202 -8.156 9.183 1.00 98.00 124 ALA A N 1
ATOM 956 C CA . ALA A 1 124 ? 0.256 -8.142 9.251 1.00 98.00 124 ALA A CA 1
ATOM 957 C C . ALA A 1 124 ? 0.869 -9.380 8.579 1.00 98.00 124 ALA A C 1
ATOM 959 O O . ALA A 1 124 ? 1.742 -9.239 7.730 1.00 98.00 124 ALA A O 1
ATOM 960 N N . VAL A 1 125 ? 0.374 -10.581 8.892 1.00 98.06 125 VAL A N 1
ATOM 961 C CA . VAL A 1 125 ? 0.841 -11.841 8.291 1.00 98.06 125 VAL A CA 1
ATOM 962 C C . VAL A 1 125 ? 0.632 -11.844 6.776 1.00 98.06 125 VAL A C 1
ATOM 964 O O . VAL A 1 125 ? 1.543 -12.218 6.039 1.00 98.06 125 VAL A O 1
ATOM 967 N N . PHE A 1 126 ? -0.526 -11.379 6.299 1.00 98.19 126 PHE A N 1
ATOM 968 C CA . PHE A 1 126 ? -0.822 -11.271 4.870 1.00 98.19 126 PHE A CA 1
ATOM 969 C C . PHE A 1 126 ? 0.193 -10.384 4.137 1.00 98.19 126 PHE A C 1
ATOM 971 O O . PHE A 1 126 ? 0.742 -10.795 3.117 1.00 98.19 126 PHE A O 1
ATOM 978 N N . PHE A 1 127 ? 0.500 -9.198 4.672 1.00 98.00 127 PHE A N 1
ATOM 979 C CA . PHE A 1 127 ? 1.494 -8.308 4.062 1.00 98.00 127 PHE A CA 1
ATOM 980 C C . PHE A 1 127 ? 2.925 -8.826 4.227 1.00 98.00 127 PHE A C 1
ATOM 982 O O . PHE A 1 127 ? 3.712 -8.730 3.290 1.00 98.00 127 PHE A O 1
ATOM 989 N N . CYS A 1 128 ? 3.261 -9.463 5.350 1.00 97.62 128 CYS A N 1
ATOM 990 C CA . CYS A 1 128 ? 4.555 -10.124 5.527 1.00 97.62 128 CYS A CA 1
ATOM 991 C C . CYS A 1 128 ? 4.775 -11.264 4.520 1.00 97.62 128 CYS A C 1
ATOM 993 O O . CYS A 1 128 ? 5.919 -11.529 4.158 1.00 97.62 128 CYS A O 1
ATOM 995 N N . ALA A 1 129 ? 3.716 -11.916 4.028 1.00 97.75 129 ALA A N 1
ATOM 996 C CA . ALA A 1 129 ? 3.801 -12.922 2.964 1.00 97.75 129 ALA A CA 1
ATOM 997 C C . ALA A 1 129 ? 4.122 -12.325 1.575 1.00 97.75 129 ALA A C 1
ATOM 999 O O . ALA A 1 129 ? 4.473 -13.063 0.646 1.00 97.75 129 ALA A O 1
ATOM 1000 N N . MET A 1 130 ? 4.042 -10.999 1.430 1.00 97.50 130 MET A N 1
ATOM 1001 C CA . MET A 1 130 ? 4.404 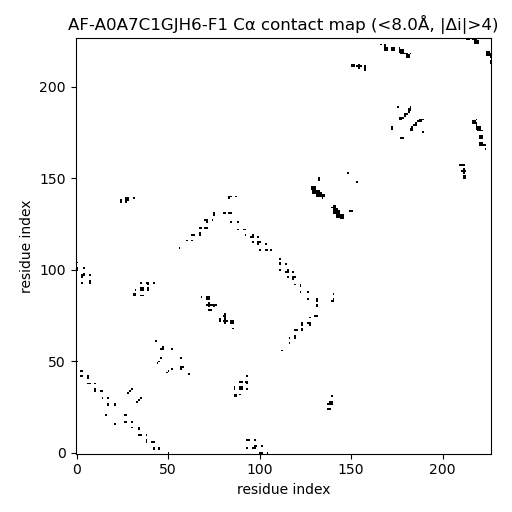-10.268 0.220 1.00 97.50 130 MET A CA 1
ATOM 1002 C C . MET A 1 130 ? 5.842 -9.732 0.277 1.00 97.50 130 MET A C 1
ATOM 1004 O O . MET A 1 130 ? 6.448 -9.532 1.336 1.00 97.50 130 MET A O 1
ATOM 1008 N N . ARG A 1 131 ? 6.399 -9.495 -0.909 1.00 95.94 131 ARG A N 1
ATOM 1009 C CA . ARG A 1 131 ? 7.697 -8.866 -1.147 1.00 95.94 131 ARG A CA 1
ATOM 1010 C C . ARG A 1 131 ? 7.506 -7.697 -2.105 1.00 95.94 131 ARG A C 1
ATOM 1012 O O . ARG A 1 131 ? 6.802 -7.838 -3.101 1.00 95.94 131 ARG A O 1
ATOM 1019 N N . VAL A 1 132 ? 8.145 -6.570 -1.814 1.00 95.69 132 VAL A N 1
ATOM 1020 C CA . VAL A 1 132 ? 8.265 -5.456 -2.759 1.00 95.69 132 VAL A CA 1
ATOM 1021 C C . VAL A 1 132 ? 9.440 -5.750 -3.688 1.00 95.69 132 VAL A C 1
ATOM 1023 O O . VAL A 1 132 ? 10.581 -5.848 -3.235 1.00 95.69 132 VAL A O 1
ATOM 1026 N N . ASP A 1 133 ? 9.153 -5.925 -4.975 1.00 91.31 133 ASP A N 1
ATOM 1027 C CA . ASP A 1 133 ? 10.161 -6.214 -5.999 1.00 91.31 133 ASP A CA 1
ATOM 1028 C C . ASP A 1 133 ? 10.794 -4.921 -6.539 1.00 91.31 133 ASP A C 1
ATOM 1030 O O . ASP A 1 133 ? 12.013 -4.848 -6.706 1.00 91.31 133 ASP A O 1
ATOM 1034 N N . SER A 1 134 ? 9.982 -3.892 -6.791 1.00 89.56 134 SER A N 1
ATOM 1035 C CA . SER A 1 134 ? 10.420 -2.590 -7.306 1.00 89.56 134 SER A CA 1
ATOM 1036 C C . SER A 1 134 ? 9.391 -1.493 -7.011 1.00 89.56 134 SER A C 1
ATOM 1038 O O . SER A 1 134 ? 8.317 -1.756 -6.469 1.00 89.56 134 SER A O 1
ATOM 1040 N N . ILE A 1 135 ? 9.722 -0.252 -7.371 1.00 90.44 135 ILE A N 1
ATOM 1041 C CA . ILE A 1 135 ? 8.794 0.882 -7.365 1.00 90.44 135 ILE A CA 1
ATOM 1042 C C . ILE A 1 135 ? 8.446 1.177 -8.825 1.00 90.44 135 ILE A C 1
ATOM 1044 O O . ILE A 1 135 ? 9.346 1.335 -9.650 1.00 90.44 135 ILE A O 1
ATOM 1048 N N . GLY A 1 136 ? 7.156 1.185 -9.150 1.00 86.69 136 GLY A N 1
ATOM 1049 C CA . GLY A 1 136 ? 6.660 1.505 -10.482 1.00 86.69 136 GLY A CA 1
ATOM 1050 C C . GLY A 1 136 ? 6.879 2.975 -10.841 1.00 86.69 136 GLY A C 1
ATOM 1051 O O . GLY A 1 136 ? 7.063 3.829 -9.971 1.00 86.69 136 GLY A O 1
ATOM 1052 N N . GLY A 1 137 ? 6.826 3.290 -12.139 1.00 84.44 137 GLY A N 1
ATOM 1053 C CA . GLY A 1 137 ? 6.899 4.677 -12.627 1.00 84.44 137 GLY A CA 1
ATOM 1054 C C . GLY A 1 137 ? 5.733 5.561 -12.158 1.00 84.44 137 GLY A C 1
ATOM 1055 O O . GLY A 1 137 ? 5.811 6.783 -12.239 1.00 84.44 137 GLY A O 1
ATOM 1056 N N . ASP A 1 138 ? 4.682 4.940 -11.627 1.00 87.94 138 ASP A N 1
ATOM 1057 C CA . ASP A 1 138 ? 3.524 5.546 -10.977 1.00 87.94 138 ASP A CA 1
ATOM 1058 C C . ASP A 1 138 ? 3.720 5.776 -9.463 1.00 87.94 138 ASP A C 1
ATOM 1060 O O . ASP A 1 138 ? 2.796 6.251 -8.803 1.00 87.94 138 ASP A O 1
ATOM 1064 N N . LEU A 1 139 ? 4.909 5.469 -8.922 1.00 89.50 139 LEU A N 1
ATOM 1065 C CA . LEU A 1 139 ? 5.280 5.476 -7.499 1.00 89.50 139 LEU A CA 1
ATOM 1066 C C . LEU A 1 139 ? 4.575 4.425 -6.627 1.00 89.50 139 LEU A C 1
ATOM 1068 O O . LEU A 1 139 ? 4.703 4.469 -5.401 1.00 89.50 139 LEU A O 1
ATOM 1072 N N . PHE A 1 140 ? 3.877 3.452 -7.216 1.00 91.94 140 PHE A N 1
ATOM 1073 C CA . PHE A 1 140 ? 3.320 2.329 -6.464 1.00 91.94 140 PHE A CA 1
ATOM 1074 C C . PHE A 1 140 ? 4.338 1.188 -6.319 1.00 91.94 140 PHE A C 1
ATOM 1076 O O . PHE A 1 140 ? 5.103 0.908 -7.244 1.00 91.94 140 PHE A O 1
ATOM 1083 N N . PRO A 1 141 ? 4.370 0.481 -5.174 1.00 94.44 141 PRO A N 1
ATOM 1084 C CA . PRO A 1 141 ? 5.208 -0.700 -5.039 1.00 94.44 141 PRO A CA 1
ATOM 1085 C C . PRO A 1 141 ? 4.679 -1.834 -5.918 1.00 94.44 141 PRO A C 1
ATOM 1087 O O . PRO A 1 141 ? 3.517 -2.233 -5.815 1.00 94.44 141 PRO A O 1
ATOM 1090 N N . VAL A 1 142 ? 5.562 -2.414 -6.725 1.00 92.56 142 VAL A N 1
ATOM 1091 C CA . VAL A 1 142 ? 5.294 -3.669 -7.425 1.00 92.56 142 VAL A CA 1
ATOM 1092 C C . VAL A 1 142 ? 5.506 -4.800 -6.427 1.00 92.56 142 VAL A C 1
ATOM 1094 O O . VAL A 1 142 ? 6.634 -5.080 -6.015 1.00 92.56 142 VAL A O 1
ATOM 1097 N N . VAL A 1 143 ? 4.410 -5.430 -6.008 1.00 95.12 143 VAL A N 1
ATOM 1098 C CA . VAL A 1 143 ? 4.427 -6.497 -5.003 1.00 95.12 143 VAL A CA 1
ATOM 1099 C C . VAL A 1 143 ? 4.255 -7.873 -5.631 1.00 95.12 143 VAL A C 1
ATOM 1101 O O . VAL A 1 143 ? 3.438 -8.082 -6.529 1.00 95.12 143 VAL A O 1
ATOM 1104 N N . SER A 1 144 ? 5.001 -8.842 -5.113 1.00 95.00 144 SER A N 1
ATOM 1105 C CA . SER A 1 144 ? 4.869 -10.252 -5.456 1.00 95.00 144 SER A CA 1
ATOM 1106 C C . SER A 1 144 ? 4.717 -11.093 -4.196 1.00 95.00 144 SER A C 1
ATOM 1108 O O . SER A 1 144 ? 5.177 -10.732 -3.113 1.00 95.00 144 SER A O 1
ATOM 1110 N N . TRP A 1 145 ? 4.131 -12.278 -4.333 1.00 96.75 145 TRP A N 1
ATOM 1111 C CA . TRP A 1 145 ? 4.228 -13.287 -3.282 1.00 96.75 145 TRP A CA 1
ATOM 1112 C C . TRP A 1 145 ? 5.684 -13.709 -3.081 1.00 96.75 145 TRP A C 1
ATOM 1114 O O . TRP A 1 145 ? 6.435 -13.814 -4.053 1.00 96.75 145 TRP A O 1
ATOM 1124 N N . ARG A 1 146 ? 6.086 -13.991 -1.838 1.00 95.00 146 ARG A N 1
ATOM 1125 C CA . ARG A 1 146 ? 7.472 -14.389 -1.525 1.00 95.00 146 ARG A CA 1
ATOM 1126 C C . ARG A 1 146 ? 7.924 -15.672 -2.208 1.00 95.00 146 ARG A C 1
ATOM 1128 O O . ARG A 1 146 ? 9.100 -15.806 -2.522 1.00 95.00 146 ARG A O 1
ATOM 1135 N N . TRP A 1 147 ? 6.992 -16.585 -2.450 1.00 94.81 147 TRP A N 1
ATOM 1136 C CA . TRP A 1 147 ? 7.241 -17.848 -3.143 1.00 94.81 147 TRP A CA 1
ATOM 1137 C C . TRP A 1 147 ? 7.231 -17.717 -4.671 1.00 94.81 147 TRP A C 1
ATOM 1139 O O . TRP A 1 147 ? 7.460 -18.705 -5.362 1.00 94.81 147 TRP A O 1
ATOM 1149 N N . LYS A 1 148 ? 6.981 -16.522 -5.229 1.00 93.81 148 LYS A N 1
ATOM 1150 C CA . LYS A 1 148 ? 7.200 -16.282 -6.660 1.00 93.81 148 LYS A CA 1
ATOM 1151 C C . LYS A 1 148 ? 8.669 -15.917 -6.927 1.00 93.81 148 LYS A C 1
ATOM 1153 O O . LYS A 1 148 ? 9.240 -15.120 -6.170 1.00 93.81 148 LYS A O 1
ATOM 1158 N N . PRO A 1 149 ? 9.263 -16.429 -8.024 1.00 90.50 149 PRO A N 1
ATOM 1159 C CA . PRO A 1 149 ? 10.616 -16.063 -8.427 1.00 90.50 149 PRO A CA 1
ATOM 1160 C C . PRO A 1 149 ? 10.797 -14.545 -8.520 1.00 90.50 149 PRO A C 1
ATOM 1162 O O . PRO A 1 149 ? 9.959 -13.838 -9.089 1.00 90.50 149 PRO A O 1
ATOM 1165 N N . SER A 1 150 ? 11.891 -14.038 -7.952 1.00 87.25 150 SER A N 1
ATOM 1166 C CA . SER A 1 150 ? 12.243 -12.617 -8.011 1.00 87.25 150 SER A CA 1
ATOM 1167 C C . SER A 1 150 ? 12.539 -12.159 -9.436 1.00 87.25 150 SER A C 1
ATOM 1169 O O . SER A 1 150 ? 12.780 -12.971 -10.328 1.00 87.25 150 SER A O 1
ATOM 1171 N N . ALA A 1 151 ? 12.529 -10.844 -9.672 1.00 82.12 151 ALA A N 1
ATOM 1172 C CA . ALA A 1 151 ? 12.935 -10.286 -10.964 1.00 82.12 151 ALA A CA 1
ATOM 1173 C C . ALA A 1 151 ? 14.355 -10.736 -11.363 1.00 82.12 151 ALA A C 1
ATOM 1175 O O . ALA A 1 151 ? 14.569 -11.127 -12.505 1.00 82.12 151 ALA A O 1
ATOM 1176 N N . ALA A 1 152 ? 15.287 -10.783 -10.405 1.00 81.94 152 ALA A N 1
ATOM 1177 C CA . ALA A 1 152 ? 16.644 -11.280 -10.626 1.00 81.94 152 ALA A CA 1
ATOM 1178 C C . ALA A 1 152 ? 16.667 -12.774 -10.995 1.00 81.94 152 ALA A C 1
ATOM 1180 O O . ALA A 1 152 ? 17.338 -13.158 -11.945 1.00 81.94 152 ALA A O 1
ATOM 1181 N N . GLN A 1 153 ? 15.887 -13.612 -10.301 1.00 86.50 153 GLN A N 1
ATOM 1182 C CA . GLN A 1 153 ? 15.779 -15.043 -10.619 1.00 86.50 153 GLN A CA 1
ATOM 1183 C C . GLN A 1 153 ? 15.147 -15.276 -11.994 1.00 86.50 153 GLN A C 1
ATOM 1185 O O . GLN A 1 153 ? 15.620 -16.112 -12.755 1.00 86.50 153 GLN A O 1
ATOM 1190 N N . ARG A 1 154 ? 14.101 -14.513 -12.334 1.00 85.56 154 ARG A N 1
ATOM 1191 C CA . ARG A 1 154 ? 13.484 -14.558 -13.665 1.00 85.56 154 ARG A CA 1
ATOM 1192 C C . ARG A 1 154 ? 14.465 -14.134 -14.748 1.00 85.56 154 ARG A C 1
ATOM 1194 O O . ARG A 1 154 ? 14.486 -14.760 -15.794 1.00 85.56 154 ARG A O 1
ATOM 1201 N N . SER A 1 155 ? 15.280 -13.116 -14.481 1.00 82.44 155 SER A N 1
ATOM 1202 C CA . SER A 1 155 ? 16.317 -12.662 -15.406 1.00 82.44 155 SER A CA 1
ATOM 1203 C C . SER A 1 155 ? 17.412 -13.698 -15.612 1.00 82.44 155 SER A C 1
ATOM 1205 O O . SER A 1 155 ? 17.809 -13.925 -16.744 1.00 82.44 155 SER A O 1
ATOM 1207 N N . ALA A 1 156 ? 17.878 -14.342 -14.541 1.00 83.69 156 ALA A N 1
ATOM 1208 C CA . ALA A 1 156 ? 18.887 -15.397 -14.625 1.00 83.69 156 ALA A CA 1
ATOM 1209 C C . ALA A 1 156 ? 18.383 -16.638 -15.382 1.00 83.69 156 ALA A C 1
ATOM 1211 O O . ALA A 1 156 ? 19.179 -17.381 -15.940 1.00 83.69 156 ALA A O 1
ATOM 1212 N N . ALA A 1 157 ? 17.066 -16.858 -15.4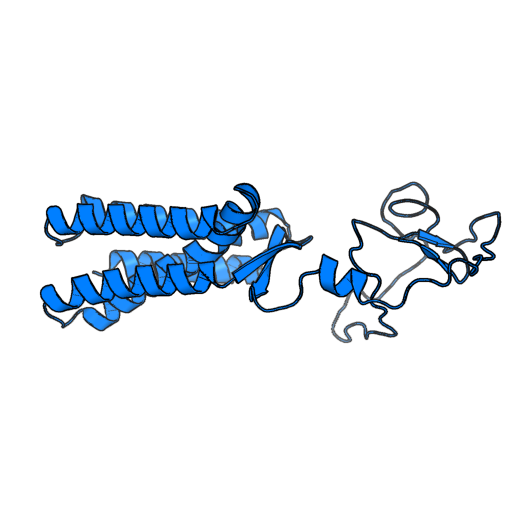00 1.00 85.00 157 ALA A N 1
ATOM 1213 C CA . ALA A 1 157 ? 16.432 -17.936 -16.151 1.00 85.00 157 ALA A CA 1
ATOM 1214 C C . ALA A 1 157 ? 16.174 -17.594 -17.630 1.00 85.00 157 ALA A C 1
ATOM 1216 O O . ALA A 1 157 ? 15.762 -18.475 -18.385 1.00 85.00 157 ALA A O 1
ATOM 1217 N N . LEU A 1 158 ? 16.366 -16.340 -18.057 1.00 82.31 158 LEU A N 1
ATOM 1218 C CA . LEU A 1 158 ? 16.299 -16.007 -19.478 1.00 82.31 158 LEU A CA 1
ATOM 1219 C C . LEU A 1 158 ? 17.481 -16.669 -20.184 1.00 82.31 158 LEU A C 1
ATOM 1221 O O . LEU A 1 158 ? 18.604 -16.626 -19.683 1.00 82.31 158 LEU A O 1
ATOM 1225 N N . ALA A 1 159 ? 17.219 -17.283 -21.341 1.00 71.62 159 ALA A N 1
ATOM 1226 C CA . ALA A 1 159 ? 18.279 -17.811 -22.188 1.00 71.62 159 ALA A CA 1
ATOM 1227 C C . ALA A 1 159 ? 19.311 -16.701 -22.423 1.00 71.62 159 ALA A C 1
ATOM 1229 O O . ALA A 1 159 ? 18.937 -15.587 -22.806 1.00 71.62 159 ALA A O 1
ATOM 1230 N N . GLY A 1 160 ? 20.578 -16.998 -22.124 1.00 65.88 160 GLY A N 1
ATOM 1231 C CA . GLY A 1 160 ? 21.666 -16.044 -22.295 1.00 65.88 160 GLY A CA 1
ATOM 1232 C C . GLY A 1 160 ? 21.643 -15.484 -23.712 1.00 65.88 160 GLY A C 1
ATOM 1233 O O . GLY A 1 160 ? 21.427 -16.225 -24.672 1.00 65.88 160 GLY A O 1
ATOM 1234 N N . VAL A 1 161 ? 21.828 -14.169 -23.834 1.00 64.62 161 VAL A N 1
ATOM 1235 C CA . VAL A 1 161 ? 22.169 -13.559 -25.122 1.00 64.62 161 VAL A CA 1
ATOM 1236 C C . VAL A 1 161 ? 23.392 -14.308 -25.637 1.00 64.62 161 VAL A C 1
ATOM 1238 O O . VAL A 1 161 ? 24.337 -14.498 -24.870 1.00 64.62 161 VAL A O 1
ATOM 1241 N N . ASP A 1 162 ? 23.346 -14.776 -26.884 1.00 65.75 162 ASP A N 1
ATOM 1242 C CA . ASP A 1 162 ? 24.501 -15.405 -27.518 1.00 65.75 162 ASP A CA 1
ATOM 1243 C C . ASP A 1 162 ? 25.688 -14.434 -27.407 1.00 65.75 162 ASP A C 1
ATOM 1245 O O . ASP A 1 162 ? 25.625 -13.346 -27.989 1.00 65.75 162 ASP A O 1
ATOM 1249 N N . PRO A 1 163 ? 26.748 -14.767 -26.647 1.00 62.34 163 PRO A N 1
ATOM 1250 C CA . PRO A 1 163 ? 27.882 -13.869 -26.465 1.00 62.34 163 PRO A CA 1
ATOM 1251 C C . PRO A 1 163 ? 28.635 -13.604 -27.777 1.00 62.34 163 PRO A C 1
ATOM 1253 O O . PRO A 1 163 ? 29.467 -12.702 -27.819 1.00 62.34 163 PRO A O 1
ATOM 1256 N N . GLN A 1 164 ? 28.351 -14.365 -28.840 1.00 65.75 164 GLN A N 1
ATOM 1257 C CA . GLN A 1 164 ? 28.891 -14.146 -30.181 1.00 65.75 164 GLN A CA 1
ATOM 1258 C C . GLN A 1 164 ? 27.974 -13.309 -31.085 1.00 65.75 164 GLN A C 1
ATOM 1260 O O . GLN A 1 164 ? 28.388 -12.915 -32.175 1.00 65.75 164 GLN A O 1
ATOM 1265 N N . GLY A 1 165 ? 26.753 -12.992 -30.644 1.00 70.12 165 GLY A N 1
ATOM 1266 C CA . GLY A 1 165 ? 25.827 -12.142 -31.382 1.00 70.12 165 GLY A CA 1
ATOM 1267 C C . GLY A 1 165 ? 26.314 -10.695 -31.412 1.00 70.12 165 GLY A C 1
ATOM 1268 O O . GLY A 1 165 ? 26.142 -9.954 -30.446 1.00 70.12 165 GLY A O 1
ATOM 1269 N N . ARG A 1 166 ? 26.908 -10.271 -32.529 1.00 77.00 166 ARG A N 1
ATOM 1270 C CA . ARG A 1 166 ? 27.250 -8.867 -32.773 1.00 77.00 166 ARG A CA 1
ATOM 1271 C C . ARG A 1 166 ? 26.077 -8.179 -33.468 1.00 77.00 166 ARG A C 1
ATOM 1273 O O . ARG A 1 166 ? 25.686 -8.590 -34.554 1.00 77.00 166 ARG A O 1
ATOM 1280 N N . ALA A 1 167 ? 25.529 -7.134 -32.851 1.00 79.12 167 ALA A N 1
ATOM 1281 C CA . ALA A 1 167 ? 24.572 -6.263 -33.524 1.00 79.12 167 ALA A CA 1
ATOM 1282 C C . ALA A 1 167 ? 25.311 -5.415 -34.570 1.00 79.12 167 ALA A C 1
ATOM 1284 O O . ALA A 1 167 ? 26.251 -4.692 -34.233 1.00 79.12 167 ALA A O 1
ATOM 1285 N N . GLU A 1 168 ? 24.893 -5.504 -35.829 1.00 84.25 168 GLU A N 1
ATOM 1286 C CA . GLU A 1 168 ? 25.372 -4.642 -36.914 1.00 84.25 168 GLU A CA 1
ATOM 1287 C C . GLU A 1 168 ? 24.509 -3.378 -36.966 1.00 84.25 168 GLU A C 1
ATOM 1289 O O . GLU A 1 168 ? 23.660 -3.212 -37.838 1.00 84.25 168 GLU A O 1
ATOM 1294 N N . ALA A 1 169 ? 24.669 -2.515 -35.962 1.00 82.00 169 ALA A N 1
ATOM 1295 C CA . ALA A 1 169 ? 23.957 -1.244 -35.922 1.00 82.00 169 ALA A CA 1
ATOM 1296 C C . ALA A 1 169 ? 24.577 -0.234 -36.915 1.00 82.00 169 ALA A C 1
ATOM 1298 O O . ALA A 1 169 ? 25.803 -0.218 -37.066 1.00 82.00 169 ALA A O 1
ATOM 1299 N N . PRO A 1 170 ? 23.760 0.618 -37.563 1.00 85.19 170 PRO A N 1
ATOM 1300 C CA . PRO A 1 170 ? 24.243 1.743 -38.363 1.00 85.19 170 PRO A CA 1
ATOM 1301 C C . PRO A 1 170 ? 25.207 2.649 -37.582 1.00 85.19 170 PRO A C 1
ATOM 1303 O O . PRO A 1 170 ? 25.029 2.858 -36.382 1.00 85.19 170 PRO A O 1
ATOM 1306 N N . GLU A 1 171 ? 26.208 3.211 -38.266 1.00 84.50 171 GLU A N 1
ATOM 1307 C CA . GLU A 1 171 ? 27.182 4.139 -37.661 1.00 84.50 171 GLU A CA 1
ATOM 1308 C C . GLU A 1 171 ? 26.541 5.486 -37.288 1.00 84.50 171 GLU A C 1
ATOM 1310 O O . GLU A 1 171 ? 26.881 6.085 -36.268 1.00 84.50 171 GLU A O 1
ATOM 1315 N N . GLU A 1 172 ? 25.557 5.923 -38.075 1.00 87.00 172 GLU A N 1
ATOM 1316 C CA . GLU A 1 172 ? 24.767 7.124 -37.826 1.00 87.00 172 GLU A CA 1
ATOM 1317 C C . GLU A 1 172 ? 23.293 6.769 -37.628 1.00 87.00 172 GLU A C 1
ATOM 1319 O O . GLU A 1 172 ? 22.734 5.927 -38.334 1.00 87.00 172 GLU A O 1
ATOM 1324 N N . ALA A 1 173 ? 22.653 7.443 -36.674 1.00 87.88 173 ALA A N 1
ATOM 1325 C CA . ALA A 1 173 ? 21.229 7.286 -36.419 1.00 87.88 173 ALA A CA 1
ATOM 1326 C C . ALA A 1 173 ? 20.403 7.922 -37.545 1.00 87.88 173 ALA A C 1
ATOM 1328 O O . ALA A 1 173 ? 20.606 9.083 -37.908 1.00 87.88 173 ALA A O 1
ATOM 1329 N N . ALA A 1 174 ? 19.437 7.176 -38.070 1.00 87.31 174 ALA A N 1
ATOM 1330 C CA . ALA A 1 174 ? 18.538 7.645 -39.110 1.00 87.31 174 ALA A CA 1
ATOM 1331 C C . ALA A 1 174 ? 17.380 8.484 -38.529 1.00 87.31 174 ALA A C 1
ATOM 1333 O O . ALA A 1 174 ? 17.047 8.388 -37.341 1.00 87.31 174 ALA A O 1
ATOM 1334 N N . PRO A 1 175 ? 16.694 9.300 -39.353 1.00 85.31 175 PRO A N 1
ATOM 1335 C CA . PRO A 1 175 ? 15.469 9.968 -38.931 1.00 85.31 175 PRO A CA 1
ATOM 1336 C C . PRO A 1 175 ? 14.421 8.960 -38.433 1.00 85.31 175 PRO A C 1
ATOM 1338 O O . PRO A 1 175 ? 13.956 8.115 -39.193 1.00 85.31 175 PRO A O 1
ATOM 1341 N N . GLY A 1 176 ? 14.025 9.077 -37.164 1.00 83.12 176 GLY A N 1
ATOM 1342 C CA . GLY A 1 176 ? 13.085 8.159 -36.506 1.00 83.12 176 GLY A CA 1
ATOM 1343 C C . GLY A 1 176 ? 13.734 7.225 -35.484 1.00 83.12 176 GLY A C 1
ATOM 1344 O O . GLY A 1 176 ? 13.019 6.693 -34.634 1.00 83.12 176 GLY A O 1
ATOM 1345 N N . ASP A 1 177 ? 15.063 7.102 -35.502 1.00 89.62 177 ASP A N 1
ATOM 1346 C CA . ASP A 1 177 ? 15.804 6.375 -34.477 1.00 89.62 177 ASP A CA 1
ATOM 1347 C C . ASP A 1 177 ? 15.749 7.091 -33.118 1.00 89.62 177 ASP A C 1
ATOM 1349 O O . ASP A 1 177 ? 15.513 8.299 -32.989 1.00 89.62 177 ASP A O 1
ATOM 1353 N N . TRP A 1 178 ? 16.012 6.315 -32.072 1.00 91.56 178 TRP A N 1
ATOM 1354 C CA . TRP A 1 178 ? 16.078 6.728 -30.678 1.00 91.56 178 TRP A CA 1
ATOM 1355 C C . TRP A 1 178 ? 17.486 6.451 -30.117 1.00 91.56 178 TRP A C 1
ATOM 1357 O O . TRP A 1 178 ? 17.651 5.551 -29.293 1.00 91.56 178 TRP A O 1
ATOM 1367 N N . PRO A 1 179 ? 18.520 7.190 -30.570 1.00 90.00 179 PRO A N 1
ATOM 1368 C CA . PRO A 1 179 ? 19.928 6.823 -30.364 1.00 90.00 179 PRO A CA 1
ATOM 1369 C C . PRO A 1 179 ? 20.475 7.082 -28.953 1.00 90.00 179 PRO A C 1
ATOM 1371 O O . PRO A 1 179 ? 21.564 6.631 -28.618 1.00 90.00 179 PRO A O 1
ATOM 1374 N N . ASP A 1 180 ? 19.738 7.815 -28.120 1.00 89.31 180 ASP A N 1
ATOM 1375 C CA . ASP A 1 180 ? 20.216 8.355 -26.847 1.00 89.31 180 ASP A CA 1
ATOM 1376 C C . ASP A 1 180 ? 19.286 7.994 -25.682 1.00 89.31 180 ASP A C 1
ATOM 1378 O O . ASP A 1 180 ? 18.112 7.656 -25.861 1.00 89.31 180 ASP A O 1
ATOM 1382 N N . PHE A 1 181 ? 19.784 8.153 -24.451 1.00 88.19 181 PHE A N 1
ATOM 1383 C CA . PHE A 1 181 ? 18.939 8.116 -23.257 1.00 88.19 181 PHE A CA 1
ATOM 1384 C C . PHE A 1 181 ? 17.857 9.203 -23.349 1.00 88.19 181 PHE A C 1
ATOM 1386 O O . PHE A 1 181 ? 18.170 10.391 -23.297 1.00 88.19 181 PHE A O 1
ATOM 1393 N N . LEU A 1 182 ? 16.587 8.792 -23.454 1.00 88.81 182 LEU A N 1
ATOM 1394 C CA . LEU A 1 182 ? 15.433 9.660 -23.754 1.00 88.81 182 LEU A CA 1
ATOM 1395 C C . LEU A 1 182 ? 15.416 10.230 -25.186 1.00 88.81 182 LEU A C 1
ATOM 1397 O O . LEU A 1 182 ? 14.812 11.276 -25.435 1.00 88.81 182 LEU A O 1
ATOM 1401 N N . GLY A 1 183 ? 16.045 9.531 -26.126 1.00 88.88 183 GLY A N 1
ATOM 1402 C CA . GLY A 1 183 ? 15.990 9.821 -27.552 1.00 88.88 183 GLY A CA 1
ATOM 1403 C C . GLY A 1 183 ? 16.899 10.968 -27.955 1.00 88.88 183 GLY A C 1
ATOM 1404 O O . GLY A 1 183 ? 17.632 11.522 -27.137 1.00 88.88 183 GLY A O 1
ATOM 1405 N N . HIS A 1 184 ? 16.841 11.336 -29.232 1.00 86.31 184 HIS A N 1
ATOM 1406 C CA . HIS A 1 184 ? 17.678 12.392 -29.793 1.00 86.31 184 HIS A CA 1
ATOM 1407 C C . HIS A 1 184 ? 17.548 13.707 -28.995 1.00 86.31 184 HIS A C 1
ATOM 1409 O O . HIS A 1 184 ? 16.448 14.234 -28.802 1.00 86.31 184 HIS A O 1
ATOM 1415 N N . GLY A 1 185 ? 18.672 14.231 -28.498 1.00 86.88 185 GLY A N 1
ATOM 1416 C CA . GLY A 1 185 ? 18.704 15.427 -27.643 1.00 86.88 185 GLY A CA 1
ATOM 1417 C C . GLY A 1 185 ? 18.228 15.211 -26.196 1.00 86.88 185 GLY A C 1
ATOM 1418 O O . GLY A 1 185 ? 18.209 16.156 -25.413 1.00 86.88 185 GLY A O 1
ATOM 1419 N N . ARG A 1 186 ? 17.886 13.975 -25.805 1.00 89.12 186 ARG A N 1
ATOM 1420 C CA . ARG A 1 186 ? 17.508 13.567 -24.436 1.00 89.12 186 ARG A CA 1
ATOM 1421 C C . ARG A 1 186 ? 16.257 14.259 -23.889 1.00 89.12 186 ARG A C 1
ATOM 1423 O O . ARG A 1 186 ? 16.140 14.529 -22.694 1.00 89.12 186 ARG A O 1
ATOM 1430 N N . HIS A 1 187 ? 15.305 14.556 -24.770 1.00 88.06 187 HIS A N 1
ATOM 1431 C CA . HIS A 1 187 ? 14.082 15.297 -24.439 1.00 88.06 187 HIS A CA 1
ATOM 1432 C C . HIS A 1 187 ? 12.844 14.413 -24.228 1.00 88.06 187 HIS A C 1
ATOM 1434 O O . HIS A 1 187 ? 11.760 14.933 -23.969 1.00 88.06 187 HIS A O 1
ATOM 1440 N N . ASN A 1 188 ? 12.985 13.092 -24.348 1.00 88.06 188 ASN A N 1
ATOM 1441 C CA . ASN A 1 188 ? 11.906 12.107 -24.264 1.00 88.06 188 ASN A CA 1
ATOM 1442 C C . ASN A 1 188 ? 10.731 12.414 -25.209 1.00 88.06 188 ASN A C 1
ATOM 1444 O O . ASN A 1 188 ? 9.561 12.311 -24.834 1.00 88.06 188 ASN A O 1
ATOM 1448 N N . ARG A 1 189 ? 11.038 12.850 -26.436 1.00 86.19 189 ARG A N 1
ATOM 1449 C CA . ARG A 1 189 ? 10.037 13.281 -27.414 1.00 86.19 189 ARG A CA 1
ATOM 1450 C C . ARG A 1 189 ? 10.421 12.848 -28.822 1.00 86.19 189 ARG A C 1
ATOM 1452 O O . ARG A 1 189 ? 11.501 13.179 -29.292 1.00 86.19 189 ARG A O 1
ATOM 1459 N N . VAL A 1 190 ? 9.488 12.194 -29.511 1.00 83.94 190 VAL A N 1
ATOM 1460 C CA . VAL A 1 190 ? 9.563 11.955 -30.960 1.00 83.94 190 VAL A CA 1
ATOM 1461 C C . VAL A 1 190 ? 8.908 13.137 -31.684 1.00 83.94 190 VAL A C 1
ATOM 1463 O O . VAL A 1 190 ? 7.797 13.547 -31.335 1.00 83.94 190 VAL A O 1
ATOM 1466 N N . SER A 1 191 ? 9.593 13.718 -32.668 1.00 80.25 191 SER A N 1
ATOM 1467 C CA . SER A 1 191 ? 9.062 14.771 -33.545 1.00 80.25 191 SER A CA 1
ATOM 1468 C C . SER A 1 191 ? 8.518 14.175 -34.851 1.00 80.25 191 SER A C 1
ATOM 1470 O O . SER A 1 191 ? 8.809 13.037 -35.198 1.00 80.25 191 SER A O 1
ATOM 1472 N N . GLY A 1 192 ? 7.667 14.915 -35.570 1.00 81.12 192 GLY A N 1
ATOM 1473 C CA . GLY A 1 192 ? 7.168 14.497 -36.892 1.00 81.12 192 GLY A CA 1
ATOM 1474 C C . GLY A 1 192 ? 6.097 13.396 -36.897 1.00 81.12 192 GLY A C 1
ATOM 1475 O O . GLY A 1 192 ? 5.498 13.152 -37.938 1.00 81.12 192 GLY A O 1
ATOM 1476 N N . VAL A 1 193 ? 5.788 12.788 -35.749 1.00 83.12 193 VAL A N 1
ATOM 1477 C CA . VAL A 1 193 ? 4.757 11.747 -35.622 1.00 83.12 193 VAL A CA 1
ATOM 1478 C C . VAL A 1 193 ? 3.525 12.298 -34.904 1.00 83.12 193 VAL A C 1
ATOM 1480 O O . VAL A 1 193 ? 3.631 12.975 -33.879 1.00 83.12 193 VAL A O 1
ATOM 1483 N N . ARG A 1 194 ? 2.335 11.997 -35.433 1.00 81.50 194 ARG A N 1
ATOM 1484 C CA . ARG A 1 194 ? 1.051 12.233 -34.761 1.00 81.50 194 ARG A CA 1
ATOM 1485 C C . ARG A 1 194 ? 0.307 10.914 -34.647 1.00 81.50 194 ARG A C 1
ATOM 1487 O O . ARG A 1 194 ? 0.076 10.242 -35.644 1.00 81.50 194 ARG A O 1
ATOM 1494 N N . PHE A 1 195 ? -0.090 10.578 -33.433 1.00 80.88 195 PHE A N 1
ATOM 1495 C CA . PHE A 1 195 ? -0.964 9.451 -33.140 1.00 80.88 195 PHE A CA 1
ATOM 1496 C C . PHE A 1 195 ? -2.285 9.981 -32.589 1.00 80.88 195 PHE A C 1
ATOM 1498 O O . PHE A 1 195 ? -2.329 11.061 -31.992 1.00 80.88 195 PHE A O 1
ATOM 1505 N N . SER A 1 196 ? -3.367 9.228 -32.802 1.00 81.69 196 SER A N 1
ATOM 1506 C CA . SER A 1 196 ? -4.635 9.528 -32.141 1.00 81.69 196 SER A CA 1
ATOM 1507 C C . SER A 1 196 ? -4.413 9.510 -30.633 1.00 81.69 196 SER A C 1
ATOM 1509 O O . SER A 1 196 ? -3.952 8.517 -30.076 1.00 81.69 196 SER A O 1
ATOM 1511 N N . THR A 1 197 ? -4.742 10.613 -29.972 1.00 79.50 197 THR A N 1
ATOM 1512 C CA . THR A 1 197 ? -4.818 10.679 -28.509 1.00 79.50 197 THR A CA 1
ATOM 1513 C C . THR A 1 197 ? -6.207 10.311 -28.003 1.00 79.50 197 THR A C 1
ATOM 1515 O O . THR A 1 197 ? -6.411 10.268 -26.792 1.00 79.50 197 THR A O 1
ATOM 1518 N N . ASN A 1 198 ? -7.157 10.050 -28.907 1.00 77.56 198 ASN A N 1
ATOM 1519 C CA . ASN A 1 198 ? -8.451 9.491 -28.563 1.00 77.56 198 ASN A CA 1
ATOM 1520 C C . ASN A 1 198 ? -8.331 7.958 -28.496 1.00 77.56 198 ASN A C 1
ATOM 1522 O O . ASN A 1 198 ? -8.014 7.314 -29.499 1.00 77.56 198 ASN A O 1
ATOM 1526 N N . TRP A 1 199 ? -8.546 7.405 -27.301 1.00 80.75 199 TRP A N 1
ATOM 1527 C CA . TRP A 1 199 ? -8.354 5.990 -26.960 1.00 80.75 199 TRP A CA 1
ATOM 1528 C C . TRP A 1 199 ? -9.626 5.145 -27.140 1.00 80.75 199 TRP A C 1
ATOM 1530 O O . TRP A 1 199 ? -9.683 4.033 -26.622 1.00 80.75 199 TRP A O 1
ATOM 1540 N N . ASP A 1 200 ? -10.625 5.630 -27.888 1.00 85.69 200 ASP A N 1
ATOM 1541 C CA . ASP A 1 200 ? -11.807 4.836 -28.274 1.00 85.69 200 ASP A CA 1
ATOM 1542 C C . ASP A 1 200 ? -11.412 3.520 -28.974 1.00 85.69 200 ASP A C 1
ATOM 1544 O O . ASP A 1 200 ? -12.053 2.485 -28.796 1.00 85.69 200 ASP A O 1
ATOM 1548 N N . ALA A 1 201 ? -10.299 3.546 -29.716 1.00 83.81 201 ALA A N 1
ATOM 1549 C CA . ALA A 1 201 ? -9.593 2.367 -30.200 1.00 83.81 201 ALA A CA 1
ATOM 1550 C C . ALA A 1 201 ? -8.213 2.290 -29.517 1.00 83.81 201 ALA A C 1
ATOM 1552 O O . ALA A 1 201 ? -7.258 2.905 -30.000 1.00 83.81 201 ALA A O 1
ATOM 1553 N N . PRO A 1 202 ? -8.081 1.576 -28.384 1.00 85.44 202 PRO A N 1
ATOM 1554 C CA . PRO A 1 202 ? -6.821 1.515 -27.657 1.00 85.44 202 PRO A CA 1
ATOM 1555 C C . PRO A 1 202 ? -5.738 0.787 -28.479 1.00 85.44 202 PRO A C 1
ATOM 1557 O O . PRO A 1 202 ? -6.055 -0.125 -29.254 1.00 85.44 202 PRO A O 1
ATOM 1560 N N . PRO A 1 203 ? -4.453 1.151 -28.307 1.00 86.75 203 PRO A N 1
ATOM 1561 C CA . PRO A 1 203 ? -3.341 0.491 -28.970 1.00 86.75 203 PRO A CA 1
ATOM 1562 C C . PRO A 1 203 ? -3.287 -0.988 -28.584 1.00 86.75 203 PRO A C 1
ATOM 1564 O O . PRO A 1 203 ? -3.601 -1.375 -27.456 1.00 86.75 203 PRO A O 1
ATOM 1567 N N . ARG A 1 204 ? -2.872 -1.820 -29.540 1.00 89.19 204 ARG A N 1
ATOM 1568 C CA . ARG A 1 204 ? -2.703 -3.264 -29.357 1.00 89.19 204 ARG A CA 1
ATOM 1569 C C . ARG A 1 204 ? -1.223 -3.604 -29.289 1.00 89.19 204 ARG A C 1
ATOM 1571 O O . ARG A 1 204 ? -0.416 -3.029 -30.012 1.00 89.19 204 ARG A O 1
ATOM 1578 N N . GLU A 1 205 ? -0.887 -4.550 -28.423 1.00 93.25 205 GLU A N 1
ATOM 1579 C CA . GLU A 1 205 ? 0.463 -5.098 -28.337 1.00 93.25 205 GLU A CA 1
ATOM 1580 C C . GLU A 1 205 ? 0.816 -5.822 -29.644 1.00 93.25 205 GLU A C 1
ATOM 1582 O O . GLU A 1 205 ? 0.089 -6.721 -30.062 1.00 93.25 205 GLU A O 1
ATOM 1587 N N . ILE A 1 206 ? 1.911 -5.408 -30.291 1.00 94.06 206 ILE A N 1
ATOM 1588 C CA . ILE A 1 206 ? 2.409 -6.028 -31.531 1.00 94.06 206 ILE A CA 1
ATOM 1589 C C . ILE A 1 206 ? 3.368 -7.177 -31.200 1.00 94.06 206 ILE A C 1
ATOM 1591 O O . ILE A 1 206 ? 3.309 -8.238 -31.813 1.00 94.06 206 ILE A O 1
ATOM 1595 N N . TRP A 1 207 ? 4.245 -6.977 -30.214 1.00 92.88 207 TRP A N 1
ATOM 1596 C CA . TRP A 1 207 ? 5.193 -7.979 -29.739 1.00 92.88 207 TRP A CA 1
ATOM 1597 C C . TRP A 1 207 ? 5.585 -7.700 -28.286 1.00 92.88 207 TRP A C 1
ATOM 1599 O O . TRP A 1 207 ? 5.443 -6.582 -27.786 1.00 92.88 207 TRP A O 1
ATOM 1609 N N . ARG A 1 208 ? 6.115 -8.725 -27.613 1.00 89.75 208 ARG A N 1
ATOM 1610 C CA . ARG A 1 208 ? 6.664 -8.623 -26.259 1.00 89.75 208 ARG A CA 1
ATOM 1611 C C . ARG A 1 208 ? 7.846 -9.565 -26.101 1.00 89.75 208 ARG A C 1
ATOM 1613 O O . ARG A 1 208 ? 7.759 -10.744 -26.434 1.00 89.75 208 ARG A O 1
ATOM 1620 N N . ARG A 1 209 ? 8.939 -9.048 -25.539 1.00 84.38 209 ARG A N 1
ATOM 1621 C CA . ARG A 1 209 ? 10.136 -9.822 -25.195 1.00 84.38 209 ARG A CA 1
ATOM 1622 C C . ARG A 1 209 ? 10.483 -9.610 -23.728 1.00 84.38 209 ARG A C 1
ATOM 1624 O O . ARG A 1 209 ? 10.540 -8.479 -23.257 1.00 84.38 209 ARG A O 1
ATOM 1631 N N . ASN A 1 210 ? 10.732 -10.700 -23.006 1.00 83.81 210 ASN A N 1
ATOM 1632 C CA . ASN A 1 210 ? 11.282 -10.611 -21.657 1.00 83.81 210 ASN A CA 1
ATOM 1633 C C . ASN A 1 210 ? 12.783 -10.316 -21.759 1.00 83.81 210 ASN A C 1
ATOM 1635 O O . ASN A 1 210 ? 13.527 -11.130 -22.299 1.00 83.81 210 ASN A O 1
ATOM 1639 N N . ILE A 1 211 ? 13.206 -9.163 -21.242 1.00 80.81 211 ILE A N 1
ATOM 1640 C CA . ILE A 1 211 ? 14.599 -8.677 -21.301 1.00 80.81 211 ILE A CA 1
ATOM 1641 C C . ILE A 1 211 ? 15.292 -8.644 -19.929 1.00 80.81 211 ILE A C 1
ATOM 1643 O O . ILE A 1 211 ? 16.431 -8.216 -19.817 1.00 80.81 211 ILE A O 1
ATOM 1647 N N . GLY A 1 212 ? 14.616 -9.104 -18.873 1.00 79.94 212 GLY A N 1
ATOM 1648 C CA . GLY A 1 212 ? 15.127 -9.013 -17.505 1.00 79.94 212 GLY A CA 1
ATOM 1649 C C . GLY A 1 212 ? 14.850 -7.638 -16.881 1.00 79.94 212 GLY A C 1
ATOM 1650 O O . GLY A 1 212 ? 13.852 -7.003 -17.235 1.00 79.94 212 GLY A O 1
ATOM 1651 N N . PRO A 1 213 ? 15.648 -7.193 -15.894 1.00 73.38 213 PRO A N 1
ATOM 1652 C CA . PRO A 1 213 ? 15.477 -5.891 -15.270 1.00 73.38 213 PRO A CA 1
ATOM 1653 C C . PRO A 1 213 ? 15.927 -4.783 -16.231 1.00 73.38 213 PRO A C 1
ATOM 1655 O O . PRO A 1 213 ? 17.117 -4.535 -16.374 1.00 73.38 213 PRO A O 1
ATOM 1658 N N . GLY A 1 214 ? 14.969 -4.096 -16.851 1.00 70.25 214 GLY A N 1
ATOM 1659 C CA . GLY A 1 214 ? 15.212 -2.840 -17.560 1.00 70.25 214 GLY A CA 1
ATOM 1660 C C . GLY A 1 214 ? 15.033 -1.655 -16.616 1.00 70.25 214 GLY A C 1
ATOM 1661 O O . GLY A 1 214 ? 14.064 -1.615 -15.850 1.00 70.25 214 GLY A O 1
ATOM 1662 N N . TRP A 1 215 ? 15.951 -0.691 -16.660 1.00 67.62 215 TRP A N 1
ATOM 1663 C CA . TRP A 1 215 ? 15.839 0.545 -15.890 1.00 67.62 215 TRP A CA 1
ATOM 1664 C C . TRP A 1 215 ? 15.737 1.735 -16.843 1.00 67.62 215 TRP A C 1
ATOM 1666 O O . TRP A 1 215 ? 16.618 1.979 -17.661 1.00 67.62 215 TRP A O 1
ATOM 1676 N N . SER A 1 216 ? 14.665 2.510 -16.677 1.00 72.81 216 SER A N 1
ATOM 1677 C CA . SER A 1 216 ? 14.473 3.853 -17.239 1.00 72.81 216 SER A CA 1
ATOM 1678 C C . SER A 1 216 ? 14.135 3.950 -18.732 1.00 72.81 216 SER A C 1
ATOM 1680 O O . SER A 1 216 ? 13.064 4.459 -19.053 1.00 72.81 216 SER A O 1
ATOM 1682 N N . ALA A 1 217 ? 15.017 3.526 -19.639 1.00 84.31 217 ALA A N 1
ATOM 1683 C CA . ALA A 1 217 ? 14.865 3.767 -21.078 1.00 84.31 217 ALA A CA 1
ATOM 1684 C C . ALA A 1 217 ? 15.542 2.674 -21.918 1.00 84.31 217 ALA A C 1
ATOM 1686 O O . ALA A 1 217 ? 16.221 1.805 -21.384 1.00 84.31 217 ALA A O 1
ATOM 1687 N N . PHE A 1 218 ? 15.355 2.747 -23.232 1.00 88.00 218 PHE A N 1
ATOM 1688 C CA . PHE A 1 218 ? 16.042 1.925 -24.225 1.00 88.00 218 PHE A CA 1
ATOM 1689 C C . PHE A 1 218 ? 16.595 2.827 -25.333 1.00 88.00 218 PHE A C 1
ATOM 1691 O O . PHE A 1 218 ? 16.183 3.984 -25.450 1.00 88.00 218 PHE A O 1
ATOM 1698 N N . ILE A 1 219 ? 17.504 2.288 -26.138 1.00 90.81 219 ILE A N 1
ATOM 1699 C CA . ILE A 1 219 ? 18.020 2.889 -27.371 1.00 90.81 219 ILE A CA 1
ATOM 1700 C C . ILE A 1 219 ? 17.514 2.050 -28.542 1.00 90.81 219 ILE A C 1
ATOM 1702 O O . ILE A 1 219 ? 17.553 0.824 -28.473 1.00 90.81 219 ILE A O 1
ATOM 1706 N N . GLY A 1 220 ? 17.024 2.692 -29.597 1.00 91.62 220 GLY A N 1
ATOM 1707 C CA . GLY A 1 220 ? 16.602 2.027 -30.831 1.00 91.62 220 GLY A CA 1
ATOM 1708 C C . GLY A 1 220 ? 17.319 2.640 -32.022 1.00 91.62 220 GLY A C 1
ATOM 1709 O O . GLY A 1 220 ? 17.178 3.839 -32.233 1.00 91.62 220 GLY A O 1
ATOM 1710 N N . VAL A 1 221 ? 18.098 1.857 -32.763 1.00 91.38 221 VAL A N 1
ATOM 1711 C CA . VAL A 1 221 ? 18.827 2.333 -33.952 1.00 91.38 221 VAL A CA 1
ATOM 1712 C C . VAL A 1 221 ? 18.728 1.269 -35.037 1.00 91.38 221 VAL A C 1
ATO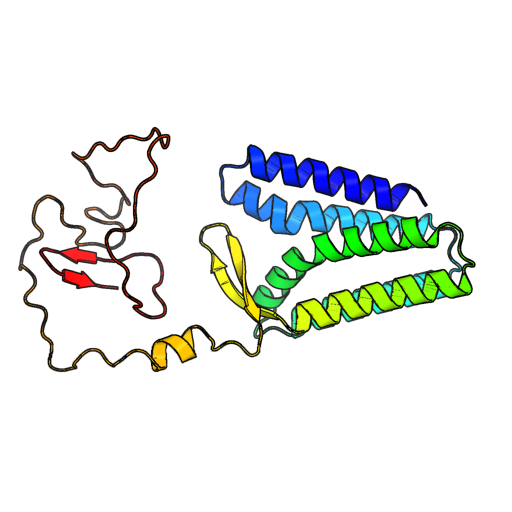M 1714 O O . VAL A 1 221 ? 19.146 0.126 -34.821 1.00 91.38 221 VAL A O 1
ATOM 1717 N N . GLY A 1 222 ? 18.156 1.631 -36.188 1.00 89.19 222 GLY A N 1
ATOM 1718 C CA . GLY A 1 222 ? 17.826 0.672 -37.240 1.00 89.19 222 GLY A CA 1
ATOM 1719 C C . GLY A 1 222 ? 16.913 -0.444 -36.717 1.00 89.19 222 GLY A C 1
ATOM 1720 O O . GLY A 1 222 ? 15.898 -0.182 -36.073 1.00 89.19 222 GLY A O 1
ATOM 1721 N N . ASP A 1 223 ? 17.302 -1.700 -36.946 1.00 88.81 223 ASP A N 1
ATOM 1722 C CA . ASP A 1 223 ? 16.522 -2.880 -36.540 1.00 88.81 223 ASP A CA 1
ATOM 1723 C C . ASP A 1 223 ? 16.827 -3.374 -35.109 1.00 88.81 223 ASP A C 1
ATOM 1725 O O . ASP A 1 223 ? 16.338 -4.428 -34.687 1.00 88.81 223 ASP A O 1
ATOM 1729 N N . TYR A 1 224 ? 17.633 -2.634 -34.338 1.00 87.62 224 TYR A N 1
ATOM 1730 C CA . TYR A 1 224 ? 18.116 -3.066 -33.026 1.00 87.62 224 TYR A CA 1
ATOM 1731 C C . TYR A 1 224 ? 17.570 -2.222 -31.876 1.00 87.62 224 TYR A C 1
ATOM 1733 O O . TYR A 1 224 ? 17.446 -1.001 -31.962 1.00 87.62 224 TYR A O 1
ATOM 1741 N N . LEU A 1 225 ? 17.307 -2.898 -30.754 1.00 87.88 225 LEU A N 1
ATOM 1742 C CA . LEU A 1 225 ? 16.937 -2.301 -29.474 1.00 87.88 225 LEU A CA 1
ATOM 1743 C C . LEU A 1 225 ? 17.951 -2.698 -28.399 1.00 87.88 225 LEU A C 1
ATOM 1745 O O . LEU A 1 225 ? 18.230 -3.883 -28.209 1.00 87.88 225 LEU A O 1
ATOM 1749 N N . PHE A 1 226 ? 18.445 -1.705 -27.665 1.00 84.56 226 PHE A N 1
ATOM 1750 C CA . PHE A 1 226 ? 19.423 -1.840 -26.587 1.00 84.56 226 PHE A CA 1
ATOM 1751 C C . PHE A 1 226 ? 18.825 -1.336 -25.269 1.00 84.56 226 PHE A C 1
ATOM 1753 O O . PHE A 1 226 ? 18.086 -0.351 -25.254 1.00 84.56 226 PHE A O 1
ATOM 1760 N N . THR A 1 227 ? 19.142 -2.004 -24.161 1.00 80.69 227 THR A N 1
ATOM 1761 C CA . THR A 1 227 ? 18.624 -1.721 -22.811 1.00 80.69 227 THR A CA 1
ATOM 1762 C C . THR A 1 227 ? 19.686 -1.954 -21.752 1.00 80.69 227 THR A C 1
ATOM 1764 O O . THR A 1 227 ? 20.650 -2.696 -22.038 1.00 80.69 227 THR A O 1
#

Radius of gyration: 24.22 Å; Cα contacts (8 Å, |Δi|>4): 226; chains: 1; bounding box: 52×33×69 Å

pLDDT: mean 90.8, std 7.54, range [62.34, 98.44]

Nearest PDB structures (foldseek):
  8vdz-assembly1_C  TM=2.283E-01  e=3.714E+00  synthetic construct
  8vdz-assembly1_T  TM=2.491E-01  e=7.928E+00  synthetic construct

Secondary structure (DSSP, 8-state):
-HHHHHHHHHHHHHHHHHHHH--SHHHHHIIIIIHHHHHHHHHHHIIIII--S-HHHHHHHHHHHHHHHHHHHHTSSSHHHHHHHHHHHHHHHHHHHHHHHHHTTTS-HHHHHHHHHHHHHHHHHHHHTEEEEEE-TTS-EEEEETTSPPHHHHHHTSPPP-TT------SSPPTT-B-STTSGGGSS---S------TTS----------SS--S--EEETTEEE-

Solvent-accessible surface area (backbone atoms only — not comparable to full-atom values): 13348 Å² total; per-residue (Å²): 123,62,65,44,42,52,42,38,50,52,46,49,54,54,44,53,47,42,69,73,68,48,86,49,53,65,46,40,43,37,57,41,34,51,50,24,48,52,42,40,50,53,43,48,49,40,50,71,74,69,44,93,64,57,71,69,58,39,53,54,50,49,55,50,51,52,51,34,52,49,47,33,21,67,63,39,98,42,65,69,54,4,48,46,51,39,28,61,46,36,47,52,55,40,44,52,51,25,49,50,54,58,75,36,56,90,53,57,66,80,56,42,57,50,53,52,52,49,51,50,51,52,54,29,51,57,53,46,48,42,36,70,78,48,72,42,98,55,66,46,64,43,70,41,53,62,90,50,81,47,68,67,56,52,34,70,67,46,81,74,75,62,92,82,70,75,82,88,60,67,94,63,74,56,98,87,42,24,74,29,76,40,20,66,92,51,67,68,60,81,78,99,71,85,73,83,85,65,63,92,70,64,89,74,88,88,78,88,79,92,81,49,88,78,70,98,60,57,29,32,35,84,97,44,78,46,116